Protein 1GAG (pdb70)

Secondary structure (DSSP, 8-state):
-GGGS--TTB--GGGEEEEEEEEEETTEEEEEEEEEEEETTEEEEEEEEE---TT--HHHHHHHHHHHHHHHT---TTBPPEEEEE-SSSS-EEEEE--TT-BHHHHHHHTSTT-TT--SSPSPPHHHHHHHHHHHHHHHHHHHHTTEE----SGGGEEE-TT--EEE---SS-EE-------S-EEE-GGG--HHHHHH----HHHHHHHHHHHHH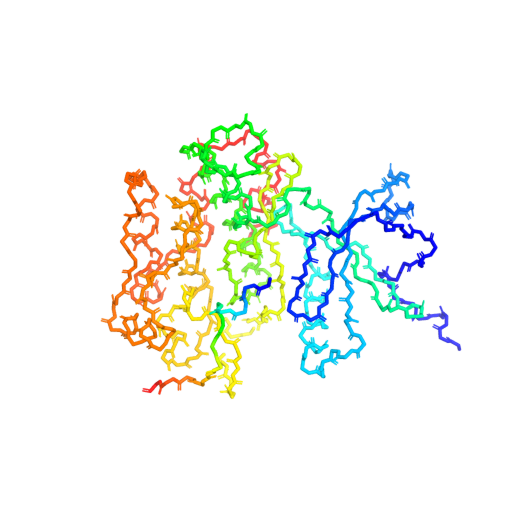HHHTTS--TTTT--HHHHHHHHHTT--PPPPTT--HHHHHHHHHHT-SSGGGSPPHHHHHHHHGGGS-TTHHHH-STTSTT--/--GGG-EEE----

Structure (mmCIF, N/CA/C/O backbone):
data_1GAG
#
_entry.id   1GAG
#
_cell.length_a   66.3
_cell.length_b   66.3
_cell.length_c   138.1
_cell.angle_alpha   90
_cell.angle_beta   90
_cell.angle_gamma   120
#
_symmetry.space_group_name_H-M   'P 32 2 1'
#
loop_
_entity.id
_entity.type
_entity.pdbx_description
1 polymer 'INSULIN RECEPTOR, TYROSINE KINASE DOMAIN'
2 polymer 'BISUBSTRATE PEPTIDE INHIBITOR'
3 non-polymer 'MAGNESIUM ION'
4 non-polymer 'THIOPHOSPHORIC ACID O-((ADENOSYL-PHOSPHO)PHOSPHO)-S-ACETAMIDYL-DIESTER'
5 water water
#
loop_
_atom_site.group_PDB
_atom_site.id
_atom_site.type_symbol
_atom_site.label_atom_id
_atom_site.label_alt_id
_atom_site.label_comp_id
_atom_site.label_asym_id
_atom_site.label_entity_id
_atom_site.label_seq_id
_atom_site.pdbx_PDB_ins_code
_atom_site.Cartn_x
_atom_site.Cartn_y
_atom_site.Cartn_z
_atom_site.occupancy
_atom_site.B_iso_or_equiv
_atom_site.auth_seq_id
_atom_site.auth_comp_id
_atom_site.auth_asym_id
_atom_site.auth_atom_id
_atom_site.pdbx_PDB_model_num
ATOM 1 N N . SER A 1 4 ? -59.828 28.374 -6.021 1.00 32.19 981 SER A N 1
ATOM 2 C CA . SER A 1 4 ? -58.486 27.751 -6.248 1.00 32.98 981 SER A CA 1
ATOM 3 C C . SER A 1 4 ? -57.316 28.542 -5.671 1.00 33.66 981 SER A C 1
ATOM 4 O O . SER A 1 4 ? -57.309 29.776 -5.677 1.00 33.85 981 SER A O 1
ATOM 7 N N . SER A 1 5 ? -56.322 27.801 -5.189 1.00 34.57 982 SER A N 1
ATOM 8 C CA . SER A 1 5 ? -55.120 28.360 -4.571 1.00 35.42 982 SER A CA 1
ATOM 9 C C . SER A 1 5 ? -54.254 29.255 -5.465 1.00 35.34 982 SER A C 1
ATOM 10 O O . SER A 1 5 ? -53.633 30.200 -4.987 1.00 35.68 982 SER A O 1
ATOM 13 N N . VAL A 1 6 ? -54.220 28.953 -6.757 1.00 35.88 983 VAL A N 1
ATOM 14 C CA . VAL A 1 6 ? -53.424 29.705 -7.721 1.00 36.83 983 VAL A CA 1
ATOM 15 C C . VAL A 1 6 ? -53.595 31.222 -7.684 1.00 37.19 983 VAL A C 1
ATOM 16 O O . VAL A 1 6 ? -52.681 31.966 -8.048 1.00 36.21 983 VAL A O 1
ATOM 20 N N . PHE A 1 7 ? -54.760 31.683 -7.245 1.00 37.90 984 PHE A N 1
ATOM 21 C CA . PHE A 1 7 ? -55.030 33.117 -7.204 1.00 38.17 984 PHE A CA 1
ATOM 22 C C . PHE A 1 7 ? -54.532 33.832 -5.954 1.00 38.39 984 PHE A C 1
ATOM 23 O O . PHE A 1 7 ? -54.805 35.015 -5.758 1.00 39.40 984 PHE A O 1
ATOM 31 N N . VAL A 1 8 ? -53.804 33.118 -5.106 1.00 38.17 985 VAL A N 1
ATOM 32 C CA . VAL A 1 8 ? -53.265 33.727 -3.901 1.00 37.99 985 VAL A CA 1
ATOM 33 C C . VAL A 1 8 ? -51.836 33.222 -3.739 1.00 37.89 985 VAL A C 1
ATOM 34 O O . VAL A 1 8 ? -51.523 32.474 -2.810 1.00 38.51 985 VAL A O 1
ATOM 38 N N . PRO A 1 9 ? -50.947 33.627 -4.663 1.00 37.11 986 PRO A N 1
ATOM 39 C CA . PRO A 1 9 ? -49.529 33.252 -4.693 1.00 36.58 986 PRO A CA 1
ATOM 40 C C . PRO A 1 9 ? -48.639 33.963 -3.680 1.00 35.64 986 PRO A C 1
ATOM 41 O O . PRO A 1 9 ? -49.018 34.979 -3.092 1.00 35.44 986 PRO A O 1
ATOM 45 N N . ASP A 1 10 ? -47.448 33.403 -3.500 1.00 34.60 987 ASP A N 1
ATOM 46 C CA . ASP A 1 10 ? -46.441 33.958 -2.612 1.00 33.07 987 ASP A CA 1
ATOM 47 C C . ASP A 1 10 ? -45.462 34.642 -3.560 1.00 31.92 987 ASP A C 1
ATOM 48 O O . ASP A 1 10 ? -44.954 34.014 -4.487 1.00 31.14 987 ASP A O 1
ATOM 53 N N . GLU A 1 11 ? -45.203 35.925 -3.334 1.00 31.21 988 GLU A N 1
ATOM 54 C CA . GLU A 1 11 ? -44.311 36.677 -4.203 1.00 30.45 988 GLU A CA 1
ATOM 55 C C . GLU A 1 11 ? -42.877 36.132 -4.261 1.00 30.81 988 GLU A C 1
ATOM 56 O O . GLU A 1 11 ? -42.173 36.344 -5.248 1.00 30.35 988 GLU A O 1
ATOM 58 N N . TRP A 1 12 ? -42.442 35.428 -3.219 1.00 30.75 989 TRP A N 1
ATOM 59 C CA . TRP A 1 12 ? -41.081 34.891 -3.205 1.00 30.96 989 TRP A CA 1
ATOM 60 C C . TRP A 1 12 ? -40.922 33.502 -3.832 1.00 30.96 989 TRP A C 1
ATOM 61 O O . TRP A 1 12 ? -39.799 33.037 -4.037 1.00 30.10 989 TRP A O 1
ATOM 72 N N . GLU A 1 13 ? -42.036 32.841 -4.134 1.00 30.81 990 GLU A N 1
ATOM 73 C CA . GLU A 1 13 ? -41.981 31.507 -4.725 1.00 30.61 990 GLU A CA 1
ATOM 74 C C . GLU A 1 13 ? -41.171 31.535 -6.012 1.00 28.91 990 GLU A C 1
ATOM 75 O O . GLU A 1 13 ? -41.341 32.426 -6.843 1.00 28.76 990 GLU A O 1
ATOM 81 N N . VAL A 1 14 ? -40.284 30.556 -6.161 1.00 27.51 991 VAL A N 1
ATOM 82 C CA . VAL A 1 14 ? -39.446 30.433 -7.350 1.00 26.08 991 VAL A CA 1
ATOM 83 C C . VAL A 1 14 ? -39.503 28.990 -7.797 1.00 26.04 991 VAL A C 1
ATOM 84 O O . VAL A 1 14 ? -39.512 28.076 -6.971 1.00 26.11 991 VAL A O 1
ATOM 88 N N . SER A 1 15 ? -39.542 28.789 -9.106 1.00 26.12 992 SER A N 1
ATOM 89 C CA . SER A 1 15 ? -39.619 27.448 -9.664 1.00 27.43 992 SER A CA 1
ATOM 90 C C . SER A 1 15 ? -38.322 26.669 -9.467 1.00 27.24 992 SER A C 1
ATOM 91 O O . SER A 1 15 ? -37.241 27.172 -9.762 1.00 28.64 992 SER A O 1
ATOM 94 N N . ARG A 1 16 ? -38.429 25.439 -8.969 1.00 26.50 993 ARG A N 1
ATOM 95 C CA . ARG A 1 16 ? -37.250 24.607 -8.746 1.00 25.24 993 ARG A CA 1
ATOM 96 C C . ARG A 1 16 ? -36.438 24.435 -10.041 1.00 25.41 993 ARG A C 1
ATOM 97 O O . ARG A 1 16 ? -35.233 24.195 -10.013 1.00 24.40 993 ARG A O 1
ATOM 105 N N . GLU A 1 17 ? -37.115 24.573 -11.174 1.00 26.68 994 GLU A N 1
ATOM 106 C CA . GLU A 1 17 ? -36.488 24.436 -12.488 1.00 28.25 994 GLU A CA 1
ATOM 107 C C . GLU A 1 17 ? -35.397 25.479 -12.733 1.00 26.62 994 GLU A C 1
ATOM 108 O O . GLU A 1 17 ? -34.463 25.237 -13.483 1.00 26.57 994 GLU A O 1
ATOM 114 N N . LYS A 1 18 ? -35.529 26.642 -12.108 1.00 25.65 995 LYS A N 1
ATOM 115 C CA . LYS A 1 18 ? -34.564 27.718 -12.291 1.00 25.25 995 LYS A CA 1
ATOM 116 C C . LYS A 1 18 ? -33.333 27.577 -11.423 1.00 23.72 995 LYS A C 1
ATOM 117 O O . LYS A 1 18 ? -32.379 28.330 -11.591 1.00 24.36 995 LYS A O 1
ATOM 123 N N . ILE A 1 19 ? -33.352 26.628 -10.494 1.00 21.51 996 ILE A N 1
ATOM 124 C CA . ILE A 1 19 ? -32.215 26.434 -9.599 1.00 20.14 996 ILE A CA 1
ATOM 125 C C . ILE A 1 19 ? -31.296 25.296 -10.037 1.00 18.98 996 ILE A C 1
ATOM 126 O O . ILE A 1 19 ? -31.751 24.267 -10.523 1.00 18.08 996 ILE A O 1
ATOM 131 N N . THR A 1 20 ? -29.997 25.502 -9.859 1.00 18.28 997 THR A N 1
ATOM 132 C CA . THR A 1 20 ? -28.984 24.518 -10.217 1.00 17.64 997 THR A CA 1
ATOM 133 C C . THR A 1 20 ? -27.937 24.473 -9.107 1.00 18.15 997 THR A C 1
ATOM 134 O O . THR A 1 20 ? -27.379 25.503 -8.739 1.00 18.63 997 THR A O 1
ATOM 138 N N . LEU A 1 21 ? -27.675 23.285 -8.571 1.00 18.87 998 LEU A N 1
ATOM 139 C CA . LEU A 1 21 ? -26.679 23.137 -7.513 1.00 19.83 998 LEU A CA 1
ATOM 140 C C . LEU A 1 21 ? -25.321 22.730 -8.093 1.00 19.69 998 LEU A C 1
ATOM 141 O O . LEU A 1 21 ? -25.245 21.926 -9.023 1.00 19.80 998 LEU A O 1
ATOM 146 N N . LEU A 1 22 ? -24.255 23.298 -7.534 1.00 19.08 999 LEU A N 1
ATOM 147 C CA . LEU A 1 22 ? -22.899 23.034 -7.994 1.00 18.33 999 LEU A CA 1
ATOM 148 C C . LEU A 1 22 ? -22.029 22.342 -6.956 1.00 18.72 999 LEU A C 1
ATOM 149 O O . LEU A 1 22 ? -21.369 21.347 -7.245 1.00 17.31 999 LEU A O 1
ATOM 154 N N . ARG A 1 23 ? -22.026 22.876 -5.743 1.00 20.01 1000 ARG A N 1
ATOM 155 C CA . ARG A 1 23 ? -21.204 22.308 -4.690 1.00 21.67 1000 ARG A CA 1
ATOM 156 C C . ARG A 1 23 ? -21.649 22.727 -3.306 1.00 20.92 1000 ARG A C 1
ATOM 157 O O . ARG A 1 23 ? -22.435 23.654 -3.137 1.00 21.28 1000 ARG A O 1
ATOM 165 N N . GLU A 1 24 ? -21.127 22.026 -2.312 1.00 19.80 1001 GLU A N 1
ATOM 166 C CA . GLU A 1 24 ? -21.435 22.309 -0.930 1.00 18.23 1001 GLU A CA 1
ATOM 167 C C . GLU A 1 24 ? -20.617 23.526 -0.463 1.00 18.62 1001 GLU A C 1
ATOM 168 O O . GLU A 1 24 ? -19.405 23.595 -0.673 1.00 16.13 1001 GLU A O 1
ATOM 174 N N . LEU A 1 25 ? -21.292 24.488 0.159 1.00 18.49 1002 LEU A N 1
ATOM 175 C CA . LEU A 1 25 ? -20.629 25.676 0.677 1.00 18.10 1002 LEU A CA 1
ATOM 176 C C . LEU A 1 25 ? -20.417 25.471 2.168 1.00 19.08 1002 LEU A C 1
ATOM 177 O O . LEU A 1 25 ? -19.648 26.195 2.807 1.00 20.70 1002 LEU A O 1
ATOM 182 N N . GLY A 1 26 ? -21.106 24.483 2.726 1.00 18.33 1003 GLY A N 1
ATOM 183 C CA . GLY A 1 26 ? -20.965 24.218 4.143 1.00 18.97 1003 GLY A CA 1
ATOM 184 C C . GLY A 1 26 ? -22.131 23.456 4.736 1.00 19.62 1003 GLY A C 1
ATOM 185 O O . GLY A 1 26 ? -23.120 23.156 4.061 1.00 20.92 1003 GLY A O 1
ATOM 186 N N . GLN A 1 27 ? -22.017 23.142 6.016 1.00 19.51 1004 GLN A N 1
ATOM 187 C CA . GLN A 1 27 ? -23.062 22.407 6.693 1.00 19.63 1004 GLN A CA 1
ATOM 188 C C . GLN A 1 27 ? -23.509 23.144 7.932 1.00 18.65 1004 GLN A C 1
ATOM 189 O O . GLN A 1 27 ? -22.693 23.514 8.780 1.00 16.89 1004 GLN A O 1
ATOM 195 N N . GLY A 1 28 ? -24.817 23.359 8.020 1.00 18.74 1005 GLY A N 1
ATOM 196 C CA . GLY A 1 28 ? -25.385 24.050 9.159 1.00 18.33 1005 GLY A CA 1
ATOM 197 C C . GLY A 1 28 ? -25.768 23.000 10.175 1.00 18.43 1005 GLY A C 1
ATOM 198 O O . GLY A 1 28 ? -25.787 21.813 9.850 1.00 18.22 1005 GLY A O 1
ATOM 199 N N . SER A 1 29 ? -26.078 23.423 11.394 1.00 17.98 1006 SER A N 1
ATOM 200 C CA . SER A 1 29 ? -26.441 22.482 12.432 1.00 19.09 1006 SER A CA 1
ATOM 201 C 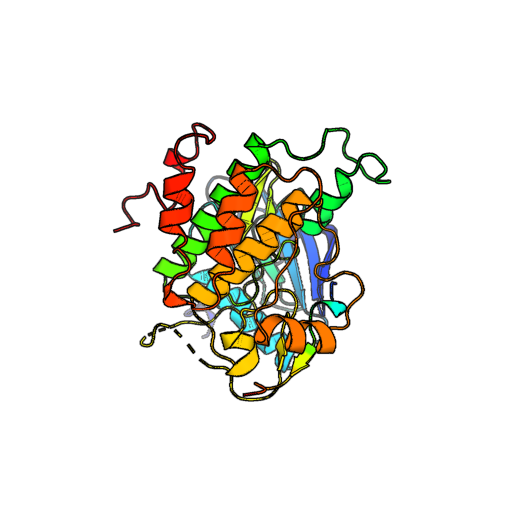C . SER A 1 29 ? -27.523 21.469 12.053 1.00 19.41 1006 SER A C 1
ATOM 202 O O . SER A 1 29 ? -27.546 20.376 12.612 1.00 20.68 1006 SER A O 1
ATOM 205 N N . PHE A 1 30 ? -28.409 21.799 11.113 1.00 19.77 1007 PHE A N 1
ATOM 206 C CA . PHE A 1 30 ? -29.450 20.844 10.730 1.00 20.57 1007 PHE A CA 1
ATOM 207 C C . PHE A 1 30 ? -29.887 20.921 9.271 1.00 20.85 1007 PHE A C 1
ATOM 208 O O . PHE A 1 30 ? -30.988 20.485 8.905 1.00 20.48 1007 PHE A O 1
ATOM 216 N N . GLY A 1 31 ? -29.021 21.470 8.432 1.00 21.14 1008 GLY A N 1
ATOM 217 C CA . GLY A 1 31 ? -29.343 21.577 7.024 1.00 19.70 1008 GLY A CA 1
ATOM 218 C C . GLY A 1 31 ? -28.062 21.551 6.232 1.00 19.61 1008 GLY A C 1
ATOM 219 O O . GLY A 1 31 ? -27.028 21.101 6.731 1.00 19.09 1008 GLY A O 1
ATOM 220 N N . MET A 1 32 ? -28.132 22.034 4.998 1.00 19.68 1009 MET A N 1
ATOM 221 C CA . MET A 1 32 ? -26.975 22.086 4.114 1.00 18.70 1009 MET A CA 1
ATOM 222 C C . MET A 1 32 ? -27.065 23.349 3.295 1.00 17.79 1009 MET A C 1
ATOM 223 O O . MET A 1 32 ? -28.154 23.762 2.914 1.00 17.13 1009 MET A O 1
ATOM 228 N N . VAL A 1 33 ? -25.919 23.966 3.031 1.00 17.89 1010 VAL A N 1
ATOM 229 C CA . VAL A 1 33 ? -25.874 25.181 2.225 1.00 17.56 1010 VAL A CA 1
ATOM 230 C C . VAL A 1 33 ? -25.129 24.830 0.947 1.00 18.07 1010 VAL A C 1
ATOM 231 O O . VAL A 1 33 ? -23.998 24.340 1.003 1.00 19.55 1010 VAL A O 1
ATOM 235 N N . TYR A 1 34 ? -25.760 25.072 -0.198 1.00 17.21 1011 TYR A N 1
ATOM 236 C CA . TYR A 1 34 ? -25.147 24.763 -1.492 1.00 17.51 1011 TYR A CA 1
ATOM 237 C C . TYR A 1 34 ? -24.950 26.013 -2.335 1.00 17.43 1011 TYR A C 1
ATOM 238 O O . TYR A 1 34 ? -25.701 26.978 -2.210 1.00 17.32 1011 TYR A O 1
ATOM 247 N N . GLU A 1 35 ? -23.935 25.978 -3.193 1.00 17.71 1012 GLU A N 1
ATOM 248 C CA . GLU A 1 35 ? -23.667 27.067 -4.121 1.00 17.89 1012 GLU A CA 1
ATOM 249 C C . GLU A 1 35 ? -24.291 26.615 -5.436 1.00 18.08 1012 GLU A C 1
ATOM 250 O O . GLU A 1 35 ? -24.246 25.430 -5.778 1.00 17.54 1012 GLU A O 1
ATOM 256 N N . GLY A 1 36 ? -24.872 27.554 -6.171 1.00 17.99 1013 GLY A N 1
ATOM 257 C CA . GLY A 1 36 ? -25.475 27.215 -7.443 1.00 17.38 1013 GLY A CA 1
ATOM 258 C C . GLY A 1 36 ? -25.830 28.464 -8.217 1.00 18.08 1013 GLY A C 1
ATOM 259 O O . GLY A 1 36 ? -25.545 29.578 -7.780 1.00 17.38 1013 GLY A O 1
ATOM 260 N N . ASN A 1 37 ? -26.443 28.283 -9.376 1.00 18.20 1014 ASN A N 1
ATOM 261 C CA . ASN A 1 37 ? -26.846 29.410 -10.189 1.00 19.93 1014 ASN A CA 1
ATOM 262 C C . ASN A 1 37 ? -28.356 29.281 -10.402 1.00 21.37 1014 ASN A C 1
ATOM 263 O O . ASN A 1 37 ? -28.900 28.174 -10.399 1.00 21.99 1014 ASN A O 1
ATOM 265 N N . ALA A 1 38 ? -29.034 30.411 -10.571 1.00 21.79 1015 ALA A N 1
ATOM 266 C CA . ALA A 1 38 ? -30.470 30.399 -10.813 1.00 22.99 1015 ALA A CA 1
ATOM 267 C C . ALA A 1 38 ? -30.739 31.221 -12.072 1.00 24.41 1015 ALA A C 1
ATOM 268 O O . ALA A 1 38 ? -30.188 32.318 -12.243 1.00 24.25 1015 ALA A O 1
ATOM 270 N N . ARG A 1 39 ? -31.578 30.687 -12.955 1.00 25.57 1016 ARG A N 1
ATOM 271 C CA . ARG A 1 39 ? -31.910 31.384 -14.192 1.00 26.60 1016 ARG A CA 1
ATOM 272 C C . ARG A 1 39 ? -33.057 32.375 -13.949 1.00 27.20 1016 ARG A C 1
ATOM 273 O O . ARG A 1 39 ? -34.091 32.031 -13.374 1.00 27.44 1016 ARG A O 1
ATOM 275 N N . ASP A 1 40 ? -32.857 33.610 -14.387 1.00 27.68 1017 ASP A N 1
ATOM 276 C CA . ASP A 1 40 ? -33.853 34.657 -14.237 1.00 28.77 1017 ASP A CA 1
ATOM 277 C C . ASP A 1 40 ? -34.609 34.727 -12.926 1.00 27.37 1017 ASP A C 1
ATOM 278 O O . ASP A 1 40 ? -35.762 34.302 -12.830 1.00 27.90 1017 ASP A O 1
ATOM 283 N N . ILE A 1 41 ? -33.951 35.272 -11.916 1.00 24.58 1018 ILE A N 1
ATOM 284 C CA . ILE A 1 41 ? -34.580 35.432 -10.625 1.00 23.36 1018 ILE A CA 1
ATOM 285 C C . ILE A 1 41 ? -34.455 36.900 -10.274 1.00 23.00 1018 ILE A C 1
ATOM 286 O O . ILE A 1 41 ? -35.059 37.379 -9.323 1.00 23.39 1018 ILE A O 1
ATOM 291 N N . ILE A 1 42 ? -33.654 37.610 -11.059 1.00 22.54 1019 ILE A N 1
ATOM 292 C CA . ILE A 1 42 ? -33.459 39.033 -10.867 1.00 20.95 1019 ILE A CA 1
ATOM 293 C C . ILE A 1 42 ? -33.576 39.710 -12.221 1.00 20.53 1019 ILE A C 1
ATOM 294 O O . ILE A 1 42 ? -32.913 39.325 -13.190 1.00 18.66 1019 ILE A O 1
ATOM 299 N N . LYS A 1 43 ? -34.432 40.721 -12.280 1.00 21.16 1020 LYS A N 1
ATOM 300 C CA . LYS A 1 43 ? -34.645 41.465 -13.513 1.00 22.31 1020 LYS A CA 1
ATOM 301 C C . LYS A 1 43 ? -33.347 42.127 -13.964 1.00 22.10 1020 LYS A C 1
ATOM 302 O O . LYS A 1 43 ? -32.778 42.948 -13.241 1.00 20.71 1020 LYS A O 1
ATOM 308 N N . GLY A 1 44 ? -32.885 41.762 -15.157 1.00 22.06 1021 GLY A N 1
ATOM 309 C CA . GLY A 1 44 ? -31.661 42.340 -15.678 1.00 23.55 1021 GLY A CA 1
ATOM 310 C C . GLY A 1 44 ? -30.500 41.366 -15.715 1.00 24.37 1021 GLY A C 1
ATOM 311 O O . GLY A 1 44 ? -29.527 41.577 -16.445 1.00 24.31 1021 GLY A O 1
ATOM 312 N N . GLU A 1 45 ? -30.603 40.304 -14.916 1.00 24.42 1022 GLU A N 1
ATOM 313 C CA . GLU A 1 45 ? -29.576 39.271 -14.844 1.00 22.98 1022 GLU A CA 1
ATOM 314 C C . GLU A 1 45 ? -30.157 37.976 -15.380 1.00 22.80 1022 GLU A C 1
ATOM 315 O O . GLU A 1 45 ? -31.136 37.464 -14.841 1.00 23.12 1022 GLU A O 1
ATOM 321 N N . ALA A 1 46 ? -29.562 37.442 -16.437 1.00 22.33 1023 ALA A N 1
ATOM 322 C CA . ALA A 1 46 ? -30.057 36.193 -16.997 1.00 22.55 1023 ALA A CA 1
ATOM 323 C C . ALA A 1 46 ? -29.808 35.059 -15.999 1.00 22.79 1023 ALA A C 1
ATOM 324 O O . ALA A 1 46 ? -30.695 34.236 -15.741 1.00 23.27 1023 ALA A O 1
ATOM 326 N N . GLU A 1 47 ? -28.601 35.023 -15.440 1.00 21.11 1024 GLU A N 1
ATOM 327 C CA . GLU A 1 47 ? -28.232 34.000 -14.468 1.00 19.89 1024 GLU A CA 1
ATOM 328 C C . GLU A 1 47 ? -27.652 34.685 -13.238 1.00 20.37 1024 GLU A C 1
ATOM 329 O O . GLU A 1 47 ? -27.010 35.737 -13.347 1.00 21.32 1024 GLU A O 1
ATOM 331 N N . THR A 1 48 ? -27.875 34.103 -12.063 1.00 19.60 1025 THR A N 1
ATOM 332 C CA . THR A 1 48 ? -27.342 34.698 -10.842 1.00 19.23 1025 THR A CA 1
ATOM 333 C C . THR A 1 48 ? -26.731 33.668 -9.897 1.00 18.74 1025 THR A C 1
ATOM 334 O O . THR A 1 48 ? -27.390 32.689 -9.529 1.00 18.81 1025 THR A O 1
ATOM 338 N N . ARG A 1 49 ? -25.473 33.891 -9.508 1.00 16.99 1026 ARG A N 1
ATOM 339 C CA . ARG A 1 49 ? -24.781 32.997 -8.583 1.00 15.70 1026 ARG A CA 1
ATOM 340 C C . ARG A 1 49 ? -25.529 33.093 -7.254 1.00 15.23 1026 ARG A C 1
ATOM 341 O O . ARG A 1 49 ? -25.920 34.187 -6.845 1.00 16.30 1026 ARG A O 1
ATOM 349 N N . VAL A 1 50 ? -25.734 31.966 -6.579 1.00 14.05 1027 VAL A N 1
ATOM 350 C CA . VAL A 1 50 ? -26.470 31.981 -5.313 1.00 14.00 1027 VAL A CA 1
ATOM 351 C C . VAL A 1 50 ? -26.076 30.903 -4.305 1.00 14.41 1027 VAL A C 1
ATOM 352 O O . VAL A 1 50 ? -25.404 29.931 -4.643 1.00 15.82 1027 VAL A O 1
ATOM 356 N N . ALA A 1 51 ? -26.511 31.095 -3.064 1.00 13.49 1028 ALA A N 1
ATOM 357 C CA . ALA A 1 51 ? -26.292 30.130 -1.998 1.00 13.36 1028 ALA A CA 1
ATOM 358 C C . ALA A 1 51 ? -27.709 29.638 -1.692 1.00 14.26 1028 ALA A C 1
ATOM 359 O O . ALA A 1 51 ? -28.646 30.439 -1.657 1.00 14.01 1028 ALA A O 1
ATOM 361 N N . VAL A 1 52 ? -27.871 28.335 -1.483 1.00 14.80 1029 VAL A N 1
ATOM 362 C CA . VAL A 1 52 ? -29.187 27.759 -1.203 1.00 15.51 1029 VAL A CA 1
ATOM 363 C C . VAL A 1 52 ? -29.150 26.912 0.064 1.00 16.71 1029 VAL A C 1
ATOM 364 O O . VAL A 1 52 ? -28.309 26.026 0.201 1.00 17.38 1029 VAL A O 1
ATOM 368 N N . LYS A 1 53 ? -30.066 27.185 0.986 1.00 17.84 1030 LYS A N 1
ATOM 369 C CA . LYS A 1 53 ? -30.138 26.445 2.238 1.00 18.60 1030 LYS A CA 1
ATOM 370 C C . LYS A 1 53 ? -31.280 25.438 2.209 1.00 18.89 1030 LYS A C 1
ATOM 371 O O . LYS A 1 53 ? -32.400 25.774 1.821 1.00 19.74 1030 LYS A O 1
ATOM 377 N N . THR A 1 54 ? -30.998 24.204 2.612 1.00 19.39 1031 THR A N 1
ATOM 378 C CA . THR A 1 54 ? -32.029 23.165 2.666 1.00 20.45 1031 THR A CA 1
ATOM 379 C C . THR A 1 54 ? -32.288 22.815 4.126 1.00 22.52 1031 THR A C 1
ATOM 380 O O . THR A 1 54 ? -31.655 23.366 5.029 1.00 24.04 1031 THR A O 1
ATOM 384 N N . VAL A 1 55 ? -33.219 21.897 4.354 1.00 24.30 1032 VAL A N 1
ATOM 385 C CA . VAL A 1 55 ? -33.530 21.449 5.704 1.00 26.37 1032 VAL A CA 1
ATOM 386 C C . VAL A 1 55 ? -33.637 19.932 5.715 1.00 27.22 1032 VAL A C 1
ATOM 387 O O . VAL A 1 55 ? -34.473 19.361 5.022 1.00 27.20 1032 VAL A O 1
ATOM 391 N N . ASN A 1 56 ? -32.776 19.290 6.503 1.00 29.58 1033 ASN A N 1
ATOM 392 C CA . ASN A 1 56 ? -32.744 17.834 6.615 1.00 30.69 1033 ASN A CA 1
ATOM 393 C C . ASN A 1 56 ? -34.102 17.223 6.945 1.00 32.12 1033 ASN A C 1
ATOM 394 O O . ASN A 1 56 ? -34.830 17.730 7.805 1.00 32.53 1033 ASN A O 1
ATOM 399 N N . GLU A 1 57 ? -34.446 16.136 6.261 1.00 31.98 1034 GLU A N 1
ATOM 400 C CA . GLU A 1 57 ? -35.718 15.471 6.510 1.00 33.05 1034 GLU A CA 1
ATOM 401 C C . GLU A 1 57 ? -35.898 15.269 8.015 1.00 33.47 1034 GLU A C 1
ATOM 402 O O . GLU A 1 57 ? -37.005 15.390 8.549 1.00 33.99 1034 GLU A O 1
ATOM 404 N N . SER A 1 58 ? -34.791 14.967 8.688 1.00 32.80 1035 SER A N 1
ATOM 405 C CA . SER A 1 58 ? -34.792 14.721 10.125 1.00 31.74 1035 SER A CA 1
ATOM 406 C C . SER A 1 58 ? -34.809 15.971 10.998 1.00 31.17 1035 SER A C 1
ATOM 407 O O . SER A 1 58 ? -34.684 15.872 12.219 1.00 31.77 1035 SER A O 1
ATOM 410 N N . ALA A 1 59 ? -34.960 17.142 10.386 1.00 30.26 1036 ALA A N 1
ATOM 411 C CA . ALA A 1 59 ? -34.989 18.391 11.145 1.00 28.06 1036 ALA A CA 1
ATOM 412 C C . ALA A 1 59 ? -36.125 18.348 12.159 1.00 26.98 1036 ALA A C 1
ATOM 413 O O . ALA A 1 59 ? -37.240 17.930 11.839 1.00 26.53 1036 ALA A O 1
ATOM 415 N N . SER A 1 60 ? -35.844 18.778 13.381 1.00 25.49 1037 SER A N 1
ATOM 416 C CA . SER A 1 60 ? -36.864 18.782 14.419 1.00 25.24 1037 SER A CA 1
ATOM 417 C C . SER A 1 60 ? -37.811 19.966 14.250 1.00 25.00 1037 SER A C 1
ATOM 418 O O . SER A 1 60 ? -37.513 20.919 13.522 1.00 25.07 1037 SER A O 1
ATOM 421 N N . LEU A 1 61 ? -38.955 19.898 14.926 1.00 23.95 1038 LEU A N 1
ATOM 422 C CA . LEU A 1 61 ? -39.942 20.971 14.872 1.00 22.19 1038 LEU A CA 1
ATOM 423 C C . LEU A 1 61 ? -39.280 22.290 15.247 1.00 21.88 1038 LEU A C 1
ATOM 424 O O . LEU A 1 61 ? -39.416 23.283 14.543 1.00 21.63 1038 LEU A O 1
ATOM 429 N N . ARG A 1 62 ? -38.561 22.296 16.365 1.00 22.43 1039 ARG A N 1
ATOM 430 C CA . ARG A 1 62 ? -37.889 23.503 16.815 1.00 23.60 1039 ARG A CA 1
ATOM 431 C C . ARG A 1 62 ? -36.998 24.052 15.704 1.00 23.36 1039 ARG A C 1
ATOM 432 O O . ARG A 1 62 ? -37.094 25.222 15.342 1.00 23.33 1039 ARG A O 1
ATOM 440 N N . GLU A 1 63 ? -36.136 23.203 15.159 1.00 22.93 1040 GLU A N 1
ATOM 441 C CA . GLU A 1 63 ? -35.242 23.631 14.094 1.00 23.84 1040 GLU A CA 1
ATOM 442 C C . GLU A 1 63 ? -36.016 24.213 12.900 1.00 23.56 1040 GLU A C 1
ATOM 443 O O . GLU A 1 63 ? -35.654 25.272 12.380 1.00 23.54 1040 GLU A O 1
ATOM 449 N N . ARG A 1 64 ? -37.082 23.544 12.470 1.00 22.87 1041 ARG A N 1
ATOM 450 C CA . ARG A 1 64 ? -37.871 24.058 11.353 1.00 23.02 1041 ARG A CA 1
ATOM 451 C C . ARG A 1 64 ? -38.540 25.370 11.740 1.00 22.52 1041 ARG A C 1
ATOM 452 O O . ARG A 1 64 ? -38.755 26.236 10.894 1.00 23.08 1041 ARG A O 1
ATOM 460 N N . ILE A 1 65 ? -38.875 25.520 13.017 1.00 21.70 1042 ILE A N 1
ATOM 461 C CA . ILE A 1 65 ? -39.512 26.751 13.478 1.00 21.58 1042 ILE A CA 1
ATOM 462 C C . ILE A 1 65 ? -38.481 27.871 13.451 1.00 21.20 1042 ILE A C 1
ATOM 463 O O . ILE A 1 65 ? -38.804 29.014 13.149 1.00 20.56 1042 ILE A O 1
ATOM 468 N N . GLU A 1 66 ? -37.237 27.534 13.764 1.00 21.87 1043 GLU A N 1
ATOM 469 C CA . GLU A 1 66 ? -36.160 28.517 13.750 1.00 23.30 1043 GLU A CA 1
ATOM 470 C C . GLU A 1 66 ? -35.843 28.848 12.291 1.00 23.25 1043 GLU A C 1
ATOM 471 O O . GLU A 1 66 ? -35.528 29.988 11.953 1.00 22.24 1043 GLU A O 1
ATOM 477 N N . PHE A 1 67 ? -35.929 27.837 11.432 1.00 23.22 1044 PHE A N 1
ATOM 478 C CA . PHE A 1 67 ? -35.663 28.025 10.014 1.00 24.27 1044 PHE A CA 1
ATOM 479 C C . PHE A 1 67 ? -36.746 28.917 9.418 1.00 24.27 1044 PHE A C 1
ATOM 480 O O . PHE A 1 67 ? -36.488 29.699 8.500 1.00 25.58 1044 PHE A O 1
ATOM 488 N N . LEU A 1 68 ? -37.961 28.798 9.943 1.00 23.06 1045 LEU A N 1
ATOM 489 C CA . LEU A 1 68 ? -39.076 29.604 9.465 1.00 21.95 1045 LEU A CA 1
ATOM 490 C C . LEU A 1 68 ? -38.838 31.086 9.729 1.00 21.37 1045 LEU A C 1
ATOM 491 O O . LEU A 1 68 ? -39.059 31.928 8.856 1.00 21.96 1045 LEU A O 1
ATOM 496 N N . ASN A 1 69 ? -38.384 31.391 10.941 1.00 20.39 1046 ASN A N 1
ATOM 497 C CA . 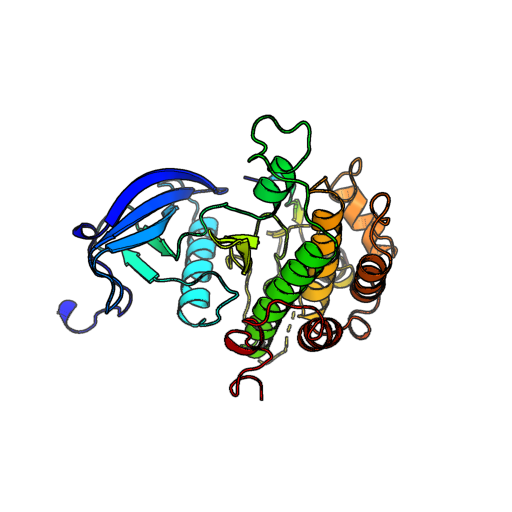ASN A 1 69 ? -38.118 32.769 11.355 1.00 19.46 1046 ASN A CA 1
ATOM 498 C C . ASN A 1 69 ? -36.965 33.399 10.558 1.00 19.03 1046 ASN A C 1
ATOM 499 O O . ASN A 1 69 ? -37.017 34.567 10.161 1.00 18.09 1046 ASN A O 1
ATOM 504 N N . GLU A 1 70 ? -35.926 32.612 10.330 1.00 19.18 1047 GLU A N 1
ATOM 505 C CA . GLU A 1 70 ? -34.773 33.066 9.580 1.00 20.03 1047 GLU A CA 1
ATOM 506 C C . GLU A 1 70 ? -35.241 33.636 8.239 1.00 20.84 1047 GLU A C 1
ATOM 507 O O . GLU A 1 70 ? -34.992 34.793 7.908 1.00 21.52 1047 GLU A O 1
ATOM 513 N N . ALA A 1 71 ? -35.934 32.810 7.471 1.00 20.82 1048 ALA A N 1
ATOM 514 C CA . ALA A 1 71 ? -36.420 33.224 6.167 1.00 21.06 1048 ALA A CA 1
ATOM 515 C C . ALA A 1 71 ? -37.349 34.425 6.224 1.00 20.93 1048 ALA A C 1
ATOM 516 O O . ALA A 1 71 ? -37.212 35.362 5.438 1.00 21.65 1048 ALA A O 1
ATOM 518 N N . SER A 1 72 ? -38.293 34.395 7.156 1.00 20.32 1049 SER A N 1
ATOM 519 C CA . SER A 1 72 ? -39.274 35.462 7.267 1.00 20.06 1049 SER A CA 1
ATOM 520 C C . SER A 1 72 ? -38.738 36.848 7.627 1.00 19.67 1049 SER A C 1
ATOM 521 O O . SER A 1 72 ? -39.097 37.830 6.972 1.00 20.15 1049 SER A O 1
ATOM 524 N N . VAL A 1 73 ? -37.891 36.950 8.650 1.00 18.44 1050 VAL A N 1
ATOM 525 C CA . VAL A 1 73 ? -37.357 38.257 9.009 1.00 16.69 1050 VAL A CA 1
ATOM 526 C C . VAL A 1 73 ? -36.601 38.804 7.804 1.00 16.98 1050 VAL A C 1
ATOM 527 O O . VAL A 1 73 ? -36.646 40.003 7.522 1.00 17.81 1050 VAL A O 1
ATOM 531 N N . MET A 1 74 ? -35.915 37.917 7.088 1.00 16.65 1051 MET A N 1
ATOM 532 C CA . MET A 1 74 ? -35.156 38.322 5.908 1.00 16.18 1051 MET A CA 1
ATOM 533 C C . MET A 1 74 ? -36.040 38.902 4.801 1.00 16.12 1051 MET A C 1
ATOM 534 O O . MET A 1 74 ? -35.640 39.843 4.108 1.00 15.53 1051 MET A O 1
ATOM 539 N N . LYS A 1 75 ? -37.237 38.344 4.630 1.00 16.09 1052 LYS A N 1
ATOM 540 C CA . LYS A 1 75 ? -38.140 38.822 3.583 1.00 15.66 1052 LYS A CA 1
ATOM 541 C C . LYS A 1 75 ? -38.270 40.337 3.598 1.00 15.97 1052 LYS A C 1
ATOM 542 O O . LYS A 1 75 ? -38.403 40.957 2.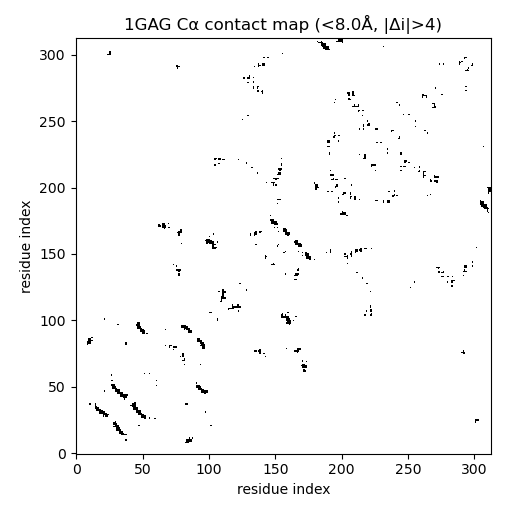544 1.00 15.75 1052 LYS A O 1
ATOM 548 N N . GLY A 1 76 ? -38.220 40.925 4.793 1.00 16.34 1053 GLY A N 1
ATOM 549 C CA . GLY A 1 76 ? -38.362 42.365 4.925 1.00 15.78 1053 GLY A CA 1
ATOM 550 C C . GLY A 1 76 ? -37.117 43.243 4.939 1.00 16.52 1053 GLY A C 1
ATOM 551 O O . GLY A 1 76 ? -37.245 44.460 5.100 1.00 16.15 1053 GLY A O 1
ATOM 552 N N . PHE A 1 77 ? -35.924 42.667 4.783 1.00 15.87 1054 PHE A N 1
ATOM 553 C CA . PHE A 1 77 ? -34.709 43.482 4.781 1.00 16.85 1054 PHE A CA 1
ATOM 554 C C . PHE A 1 77 ? -34.230 43.884 3.397 1.00 17.14 1054 PHE A C 1
ATOM 555 O O . PHE A 1 77 ? -34.484 43.196 2.412 1.00 19.09 1054 PHE A O 1
ATOM 563 N N . THR A 1 78 ? -33.539 45.015 3.338 1.00 16.14 1055 THR A N 1
ATOM 564 C CA . THR A 1 78 ? -32.985 45.528 2.094 1.00 16.35 1055 THR A CA 1
ATOM 565 C C . THR A 1 78 ? -31.863 46.474 2.497 1.00 16.84 1055 THR A C 1
ATOM 566 O O . THR A 1 78 ? -32.082 47.674 2.720 1.00 16.59 1055 THR A O 1
ATOM 570 N N . CYS A 1 79 ? -30.663 45.910 2.599 1.00 15.48 1056 CYS A N 1
ATOM 571 C CA . CYS A 1 79 ? -29.481 46.660 2.987 1.00 14.84 1056 CYS A CA 1
ATOM 572 C C . CYS A 1 79 ? -28.243 45.990 2.405 1.00 14.21 1056 CYS A C 1
ATOM 573 O O . CYS A 1 79 ? -28.041 44.783 2.554 1.00 14.59 1056 CYS A O 1
ATOM 576 N N . HIS A 1 80 ? -27.416 46.785 1.743 1.00 13.04 1057 HIS A N 1
ATOM 577 C CA . HIS A 1 80 ? -26.208 46.282 1.116 1.00 12.67 1057 HIS A CA 1
ATOM 578 C C . HIS A 1 80 ? -25.295 45.466 2.044 1.00 13.45 1057 HIS A C 1
ATOM 579 O O . HIS A 1 80 ? -24.537 44.613 1.571 1.00 13.66 1057 HIS A O 1
ATOM 586 N N . HIS A 1 81 ? -25.360 45.706 3.353 1.00 12.88 1058 HIS A N 1
ATOM 587 C CA . HIS A 1 81 ? -24.491 44.975 4.270 1.00 14.43 1058 HIS A CA 1
ATOM 588 C C . HIS A 1 81 ? -25.183 43.860 5.045 1.00 16.50 1058 HIS A C 1
ATOM 589 O O . HIS A 1 81 ? -24.739 43.458 6.130 1.00 16.32 1058 HIS A O 1
ATOM 596 N N . VAL A 1 82 ? -26.274 43.365 4.468 1.00 16.90 1059 VAL A N 1
ATOM 597 C CA . VAL A 1 82 ? -27.048 42.278 5.050 1.00 16.69 1059 VAL A CA 1
ATOM 598 C C . VAL A 1 82 ? -27.285 41.251 3.944 1.00 17.69 1059 VAL A C 1
ATOM 599 O O . VAL A 1 82 ? -27.697 41.607 2.842 1.00 18.13 1059 VAL A O 1
ATOM 603 N N . VAL A 1 83 ? -27.019 39.981 4.230 1.00 18.43 1060 VAL A N 1
ATOM 604 C CA . VAL A 1 83 ? -27.221 38.939 3.231 1.00 18.91 1060 VAL A CA 1
ATOM 605 C C . VAL A 1 83 ? -28.663 39.039 2.752 1.00 20.07 1060 VAL A C 1
ATOM 606 O O . VAL A 1 83 ? -29.598 38.992 3.548 1.00 21.40 1060 VAL A O 1
ATOM 610 N N . ARG A 1 84 ? -28.832 39.180 1.444 1.00 20.88 1061 ARG A N 1
ATOM 611 C CA . ARG A 1 84 ? -30.146 39.335 0.831 1.00 21.69 1061 ARG A CA 1
ATOM 612 C C . ARG A 1 84 ? -30.851 38.043 0.415 1.00 21.70 1061 ARG A C 1
ATOM 613 O O . ARG A 1 84 ? -30.244 37.167 -0.199 1.00 24.25 1061 ARG A O 1
ATOM 621 N N . LEU A 1 85 ? -32.136 37.933 0.752 1.00 20.70 1062 LEU A N 1
ATOM 622 C CA . LEU A 1 85 ? -32.941 36.767 0.378 1.00 19.13 1062 LEU A CA 1
ATOM 623 C C . LEU A 1 85 ? -33.415 36.973 -1.060 1.00 17.31 1062 LEU A C 1
ATOM 624 O O . LEU A 1 85 ? -33.827 38.075 -1.433 1.00 17.50 1062 LEU A O 1
ATOM 629 N N . LEU A 1 86 ? -33.367 35.921 -1.867 1.00 14.81 1063 LEU A N 1
ATOM 630 C CA . LEU A 1 86 ? -33.769 36.043 -3.262 1.00 12.10 1063 LEU A CA 1
ATOM 631 C C . LEU A 1 86 ? -35.023 35.291 -3.660 1.00 11.68 1063 LEU A C 1
ATOM 632 O O . LEU A 1 86 ? -35.743 35.727 -4.544 1.00 12.45 1063 LEU A O 1
ATOM 637 N N . GLY A 1 87 ? -35.293 34.166 -3.017 1.00 12.55 1064 GLY A N 1
ATOM 638 C CA . GLY A 1 87 ? -36.479 33.409 -3.367 1.00 14.04 1064 GLY A CA 1
ATOM 639 C C . GLY A 1 87 ? -36.703 32.198 -2.483 1.00 15.31 1064 GLY A C 1
ATOM 640 O O . GLY A 1 87 ? -35.885 31.885 -1.619 1.00 16.36 1064 GLY A O 1
ATOM 641 N N . VAL A 1 88 ? -37.818 31.512 -2.696 1.00 15.32 1065 VAL A N 1
ATOM 642 C CA . VAL A 1 88 ? -38.129 30.331 -1.914 1.00 15.10 1065 VAL A CA 1
ATOM 643 C C . VAL A 1 88 ? -38.790 29.274 -2.782 1.00 16.84 1065 VAL A C 1
ATOM 644 O O . VAL A 1 88 ? -39.809 29.531 -3.430 1.00 17.99 1065 VAL A O 1
ATOM 648 N N . VAL A 1 89 ? -38.205 28.083 -2.803 1.00 17.25 1066 VAL A N 1
ATOM 649 C CA . VAL A 1 89 ? -38.768 26.995 -3.585 1.00 18.93 1066 VAL A CA 1
ATOM 650 C C . VAL A 1 89 ? -39.477 26.074 -2.612 1.00 20.98 1066 VAL A C 1
ATOM 651 O O . VAL A 1 89 ? -38.832 25.433 -1.787 1.00 21.82 1066 VAL A O 1
ATOM 655 N N . SER A 1 90 ? -40.802 26.016 -2.699 1.00 23.02 1067 SER A N 1
ATOM 656 C CA . SER A 1 90 ? -41.580 25.161 -1.809 1.00 25.57 1067 SER A CA 1
ATOM 657 C C . SER A 1 90 ? -42.490 24.200 -2.568 1.00 26.72 1067 SER A C 1
ATOM 658 O O . SER A 1 90 ? -43.072 23.284 -1.982 1.00 25.20 1067 SER A O 1
ATOM 661 N N . LYS A 1 91 ? -42.616 24.407 -3.875 1.00 28.54 1068 LYS A N 1
ATOM 662 C CA . LYS A 1 91 ? -43.432 23.507 -4.671 1.00 29.29 1068 LYS A CA 1
ATOM 663 C C . LYS A 1 91 ? -42.626 22.216 -4.706 1.00 30.19 1068 LYS A C 1
ATOM 664 O O . LYS A 1 91 ? -41.722 22.057 -5.533 1.00 30.18 1068 LYS A O 1
ATOM 666 N N . GLY A 1 92 ? -42.952 21.304 -3.793 1.00 30.93 1069 GLY A N 1
ATOM 667 C CA . GLY A 1 92 ? -42.250 20.033 -3.725 1.00 30.53 1069 GLY A CA 1
ATOM 668 C C . GLY A 1 92 ? -41.241 19.974 -2.592 1.00 30.63 1069 GLY A C 1
ATOM 669 O O . GLY A 1 92 ? -41.200 20.853 -1.723 1.00 30.09 1069 GLY A O 1
ATOM 670 N N . GLN A 1 93 ? -40.415 18.933 -2.608 1.00 30.36 1070 GLN A N 1
ATOM 671 C CA . GLN A 1 93 ? -39.402 18.746 -1.580 1.00 29.75 1070 GLN A CA 1
ATOM 672 C C . GLN A 1 93 ? -38.018 18.538 -2.201 1.00 29.39 1070 GLN A C 1
ATOM 673 O O . GLN A 1 93 ? -37.893 18.049 -3.328 1.00 30.18 1070 GLN A O 1
ATOM 675 N N . PRO A 1 94 ? -36.959 18.952 -1.487 1.00 28.34 1071 PRO A N 1
ATOM 676 C CA . PRO A 1 94 ? -37.038 19.591 -0.171 1.00 26.74 1071 PRO A CA 1
ATOM 677 C C . PRO A 1 94 ? -37.207 21.085 -0.396 1.00 25.31 1071 PRO A C 1
ATOM 678 O O . PRO A 1 94 ? -36.912 21.586 -1.483 1.00 24.42 1071 PRO A O 1
ATOM 682 N N . THR A 1 95 ? -37.679 21.796 0.620 1.00 23.83 1072 THR A N 1
ATOM 683 C CA . THR A 1 95 ? -37.853 23.233 0.489 1.00 22.68 1072 THR A CA 1
ATOM 684 C C . THR A 1 95 ? -36.494 23.866 0.274 1.00 20.46 1072 THR A C 1
ATOM 685 O O . THR A 1 95 ? -35.504 23.423 0.840 1.00 21.30 1072 THR A O 1
ATOM 689 N N . LEU A 1 96 ? -36.443 24.900 -0.552 1.00 19.04 1073 LEU A N 1
ATOM 690 C CA . LEU A 1 96 ? -35.182 25.578 -0.813 1.00 16.80 1073 LEU A CA 1
ATOM 691 C C . LEU A 1 96 ? -35.283 27.073 -0.536 1.00 15.95 1073 LEU A C 1
ATOM 692 O O . LEU A 1 96 ? -36.211 27.746 -0.994 1.00 14.28 1073 LEU A O 1
ATOM 697 N N . VAL A 1 97 ? -34.321 27.583 0.227 1.00 15.52 1074 VAL A N 1
ATOM 698 C CA . VAL A 1 97 ? -34.256 29.004 0.543 1.00 14.75 1074 VAL A CA 1
ATOM 699 C C . VAL A 1 97 ? -33.081 29.537 -0.261 1.00 14.34 1074 VAL A C 1
ATOM 700 O O . VAL A 1 97 ? -31.943 29.107 -0.061 1.00 13.76 1074 VAL A O 1
ATOM 704 N N . VAL A 1 98 ? -33.351 30.463 -1.176 1.00 13.84 1075 VAL A N 1
ATOM 705 C CA . VAL A 1 98 ? -32.292 31.003 -2.021 1.00 14.92 1075 VAL A CA 1
ATOM 706 C C . VAL A 1 98 ? -31.859 32.408 -1.603 1.00 15.91 1075 VAL A C 1
ATOM 707 O O . VAL A 1 98 ? -32.668 33.326 -1.563 1.00 16.52 1075 VAL A O 1
ATOM 711 N N . MET A 1 99 ? -30.571 32.555 -1.292 1.00 18.23 1076 MET A N 1
ATOM 712 C CA . MET A 1 99 ? -29.987 33.827 -0.847 1.00 19.11 1076 MET A CA 1
ATOM 713 C C . MET A 1 99 ? -28.832 34.244 -1.762 1.00 19.81 1076 MET A C 1
ATOM 714 O O . MET A 1 99 ? -28.395 33.469 -2.625 1.00 19.57 1076 MET A O 1
ATOM 719 N N . GLU A 1 100 ? -28.329 35.462 -1.578 1.00 19.47 1077 GLU A N 1
ATOM 720 C CA . GLU A 1 100 ? -27.218 35.904 -2.414 1.00 20.31 1077 GLU A CA 1
ATOM 721 C C . GLU A 1 100 ? -25.975 35.140 -1.996 1.00 19.15 1077 GLU A C 1
ATOM 722 O O . GLU A 1 100 ? -25.771 34.889 -0.808 1.00 19.72 1077 GLU A O 1
ATOM 728 N N . LEU A 1 101 ? -25.151 34.763 -2.972 1.00 17.86 1078 LEU A N 1
ATOM 729 C CA . LEU A 1 101 ? -23.928 34.023 -2.685 1.00 15.61 1078 LEU A CA 1
ATOM 730 C C . LEU A 1 101 ? -22.824 34.927 -2.167 1.00 15.59 1078 LEU A C 1
ATOM 731 O O . LEU A 1 101 ? -22.516 35.959 -2.767 1.00 15.11 1078 LEU A O 1
ATOM 736 N N . MET A 1 102 ? -22.234 34.536 -1.043 1.00 15.53 1079 MET A N 1
ATOM 737 C CA . MET A 1 102 ? -21.123 35.278 -0.464 1.00 14.68 1079 MET A CA 1
ATOM 738 C C . MET A 1 102 ? -19.888 34.407 -0.728 1.00 14.73 1079 MET A C 1
ATOM 739 O O . MET A 1 102 ? -19.418 33.692 0.153 1.00 14.27 1079 MET A O 1
ATOM 744 N N . ALA A 1 103 ? -19.393 34.483 -1.966 1.00 14.09 1080 ALA A N 1
ATOM 745 C CA . ALA A 1 103 ? -18.241 33.722 -2.457 1.00 14.44 1080 ALA A CA 1
ATOM 746 C C . ALA A 1 103 ? -17.255 33.126 -1.447 1.00 15.68 1080 ALA A C 1
ATOM 747 O O . ALA A 1 103 ? -16.976 31.918 -1.479 1.00 15.16 1080 ALA A O 1
ATOM 749 N N . HIS A 1 104 ? -16.729 33.967 -0.558 1.00 16.49 1081 HIS A N 1
ATOM 750 C CA . HIS A 1 104 ? -15.740 33.533 0.431 1.00 16.69 1081 HIS A CA 1
ATOM 751 C C . HIS A 1 104 ? -16.277 32.979 1.766 1.00 15.63 1081 HIS A C 1
ATOM 752 O O . HIS A 1 104 ? -15.521 32.858 2.732 1.00 15.63 1081 HIS A O 1
ATOM 759 N N . GLY A 1 105 ? -17.566 32.648 1.820 1.00 14.35 1082 GLY A N 1
ATOM 760 C CA . GLY A 1 105 ? -18.149 32.094 3.037 1.00 14.60 1082 GLY A CA 1
ATOM 761 C C . GLY A 1 105 ? -18.239 32.987 4.272 1.00 15.65 1082 GLY A C 1
ATOM 762 O O . GLY A 1 105 ? -18.317 34.219 4.176 1.00 15.24 1082 GLY A O 1
ATOM 763 N N . ASP A 1 106 ? -18.228 32.352 5.443 1.00 15.08 1083 ASP A N 1
ATOM 764 C CA . ASP A 1 106 ? -18.326 33.055 6.718 1.00 15.32 1083 ASP A CA 1
ATOM 765 C C . ASP A 1 106 ? -17.007 33.674 7.144 1.00 16.66 1083 ASP A C 1
ATOM 766 O O . ASP A 1 106 ? -15.928 33.176 6.817 1.00 17.78 1083 ASP A O 1
ATOM 771 N N . LEU A 1 107 ? -17.104 34.767 7.888 1.00 17.27 1084 LEU A N 1
ATOM 772 C CA . LEU A 1 107 ? -15.933 35.484 8.359 1.00 17.29 1084 LEU A CA 1
ATOM 773 C C . LEU A 1 107 ? -14.958 34.638 9.182 1.00 16.91 1084 LEU A C 1
ATOM 774 O O . LEU A 1 107 ? -13.747 34.795 9.038 1.00 17.21 1084 LEU A O 1
ATOM 779 N N . LYS A 1 108 ? -15.468 33.751 10.038 1.00 16.10 1085 LYS A N 1
ATOM 780 C CA . LYS A 1 108 ? -14.585 32.920 10.865 1.00 16.65 1085 LYS A CA 1
ATOM 781 C C . LYS A 1 108 ? -13.700 32.043 9.978 1.00 17.76 1085 LYS A C 1
ATOM 782 O O . LYS A 1 108 ? -12.477 32.011 10.148 1.00 17.58 1085 LYS A O 1
ATOM 788 N N . SER A 1 109 ? -14.321 31.334 9.036 1.00 17.19 1086 SER A N 1
ATOM 789 C CA . SER A 1 109 ? -13.580 30.488 8.103 1.00 16.88 1086 SER A CA 1
ATOM 790 C C . SER A 1 109 ? -12.582 31.345 7.327 1.00 17.08 1086 SER A C 1
ATOM 791 O O . SER A 1 109 ? -11.383 31.049 7.283 1.00 17.37 1086 SER A O 1
ATOM 794 N N . TYR A 1 110 ? -13.096 32.406 6.708 1.00 16.78 1087 TYR A N 1
ATOM 795 C CA . TYR A 1 110 ? -12.271 33.303 5.916 1.00 16.50 1087 TYR A CA 1
ATOM 796 C C . TYR A 1 110 ? -11.070 33.772 6.719 1.00 17.60 1087 TYR A C 1
ATOM 797 O O . TYR A 1 110 ? -9.922 33.635 6.287 1.00 17.64 1087 TYR A O 1
ATOM 806 N N . LEU A 1 111 ? -11.335 34.327 7.894 1.00 17.74 1088 LEU A N 1
ATOM 807 C CA . LEU A 1 111 ? -10.261 34.816 8.733 1.00 18.66 1088 LEU A CA 1
ATOM 808 C C . LEU A 1 111 ? -9.208 33.742 8.945 1.00 19.37 1088 LEU A C 1
ATOM 809 O O . LEU A 1 111 ? -8.017 34.000 8.816 1.00 21.19 1088 LEU A O 1
ATOM 814 N N . ARG A 1 112 ? -9.653 32.535 9.263 1.00 20.01 1089 ARG A N 1
ATOM 815 C CA . ARG A 1 112 ? -8.736 31.440 9.521 1.00 20.37 1089 ARG A CA 1
ATOM 816 C C . ARG A 1 112 ? -7.869 31.065 8.334 1.00 19.13 1089 ARG A C 1
ATOM 817 O O . ARG A 1 112 ? -6.722 30.672 8.511 1.00 18.94 1089 ARG A O 1
ATOM 825 N N . SER A 1 113 ? -8.400 31.187 7.126 1.00 18.95 1090 SER A N 1
ATOM 826 C CA . SER A 1 113 ? -7.616 30.841 5.940 1.00 19.10 1090 SER A CA 1
ATOM 827 C C . SER A 1 113 ? -6.470 31.822 5.693 1.00 18.98 1090 SER A C 1
ATOM 828 O O . SER A 1 113 ? -5.490 31.482 5.026 1.00 19.19 1090 SER A O 1
ATOM 831 N N . LEU A 1 114 ? -6.594 33.033 6.228 1.00 18.36 1091 LEU A N 1
ATOM 832 C CA . LEU A 1 114 ? -5.566 34.044 6.043 1.00 18.02 1091 LEU A CA 1
ATOM 833 C C . LEU A 1 114 ? -4.351 33.848 6.945 1.00 18.60 1091 LEU A C 1
ATOM 834 O O . LEU A 1 114 ? -3.332 34.520 6.773 1.00 18.58 1091 LEU A O 1
ATOM 839 N N . ARG A 1 115 ? -4.446 32.936 7.905 1.00 19.29 1092 ARG A N 1
ATOM 840 C CA . ARG A 1 115 ? -3.293 32.666 8.759 1.00 21.75 1092 ARG A CA 1
ATOM 841 C C . ARG A 1 115 ? -2.165 32.282 7.799 1.00 23.20 1092 ARG A C 1
ATOM 842 O O . ARG A 1 115 ? -2.400 31.631 6.782 1.00 22.26 1092 ARG A O 1
ATOM 850 N N . PRO A 1 116 ? -0.927 32.698 8.089 1.00 25.03 1093 PRO A N 1
ATOM 851 C CA . PRO A 1 116 ? 0.134 32.323 7.152 1.00 26.81 1093 PRO A CA 1
ATOM 852 C C . PRO A 1 116 ? 0.363 30.815 7.002 1.00 28.18 1093 PRO A C 1
ATOM 853 O O . PRO A 1 116 ? 0.750 30.343 5.931 1.00 29.48 1093 PRO A O 1
ATOM 857 N N . GLU A 1 117 ? 0.111 30.057 8.063 1.00 28.32 1094 GLU A N 1
ATOM 858 C CA . GLU A 1 117 ? 0.310 28.613 8.013 1.00 28.62 1094 GLU A CA 1
ATOM 859 C C . GLU A 1 117 ? -0.913 27.812 7.529 1.00 29.31 1094 GLU A C 1
ATOM 860 O O . GLU A 1 117 ? -0.832 26.594 7.366 1.00 30.58 1094 GLU A O 1
ATOM 862 N N . ALA A 1 118 ? -2.036 28.490 7.297 1.00 28.29 1095 ALA A N 1
ATOM 863 C CA . ALA A 1 118 ? -3.268 27.831 6.860 1.00 26.42 1095 ALA A CA 1
ATOM 864 C C . ALA A 1 118 ? -3.121 26.993 5.590 1.00 26.14 1095 ALA A C 1
ATOM 865 O O . ALA A 1 118 ? -2.618 27.464 4.570 1.00 25.15 1095 ALA A O 1
ATOM 867 N N . GLU A 1 119 ? -3.577 25.746 5.667 1.00 25.82 1096 GLU A N 1
ATOM 868 C CA . GLU A 1 119 ? -3.503 24.820 4.544 1.00 26.00 1096 GLU A CA 1
ATOM 869 C C . GLU A 1 119 ? -4.334 25.289 3.354 1.00 26.53 1096 GLU A C 1
ATOM 870 O O . GLU A 1 119 ? -4.302 24.669 2.285 1.00 27.05 1096 GLU A O 1
ATOM 872 N N . ASN A 1 120 ? -5.076 26.378 3.530 1.00 25.69 1097 ASN A N 1
ATOM 873 C CA . ASN A 1 120 ? -5.912 26.880 2.447 1.00 25.45 1097 ASN A CA 1
ATOM 874 C C . ASN A 1 120 ? -5.777 28.381 2.218 1.00 25.38 1097 ASN A C 1
ATOM 875 O O . ASN A 1 120 ? -6.648 29.013 1.622 1.00 25.09 1097 ASN A O 1
ATOM 880 N N . ASN A 1 121 ? -4.673 28.946 2.693 1.00 25.65 1098 ASN A N 1
ATOM 881 C CA . ASN A 1 121 ? -4.409 30.365 2.521 1.00 25.75 1098 ASN A CA 1
ATOM 882 C C . ASN A 1 121 ? -4.601 30.704 1.035 1.00 26.80 1098 ASN A C 1
ATOM 883 O O . ASN A 1 121 ? -4.066 30.020 0.164 1.00 27.37 1098 ASN A O 1
ATOM 888 N N . PRO A 1 122 ? -5.386 31.752 0.727 1.00 27.64 1099 PRO A N 1
ATOM 889 C CA . PRO A 1 122 ? -5.641 32.164 -0.659 1.00 27.76 1099 PRO A CA 1
ATOM 890 C C . PRO A 1 122 ? -4.491 32.907 -1.345 1.00 28.75 1099 PRO A C 1
ATOM 891 O O . PRO A 1 122 ? -4.591 33.262 -2.525 1.00 28.73 1099 PRO A O 1
A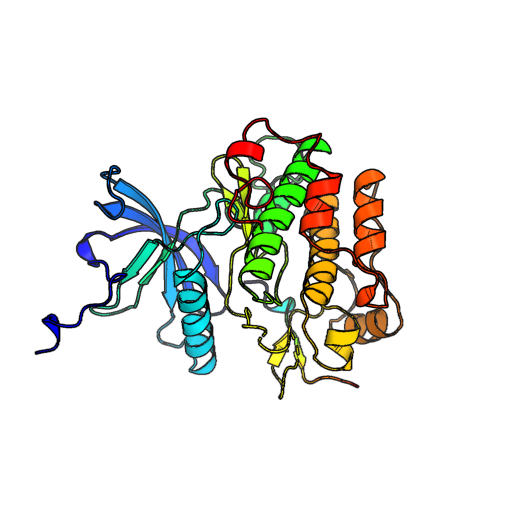TOM 895 N N . GLY A 1 123 ? -3.406 33.151 -0.612 1.00 29.04 1100 GLY A N 1
ATOM 896 C CA . GLY A 1 123 ? -2.268 33.840 -1.202 1.00 28.81 1100 GLY A CA 1
ATOM 897 C C . GLY A 1 123 ? -2.206 35.336 -0.939 1.00 29.34 1100 GLY A C 1
ATOM 898 O O . GLY A 1 123 ? -1.711 36.101 -1.768 1.00 30.20 1100 GLY A O 1
ATOM 899 N N . ARG A 1 124 ? -2.717 35.762 0.209 1.00 29.00 1101 ARG A N 1
ATOM 900 C CA . ARG A 1 124 ? -2.688 37.172 0.572 1.00 28.47 1101 ARG A CA 1
ATOM 901 C C . ARG A 1 124 ? -2.623 37.373 2.094 1.00 27.58 1101 ARG A C 1
ATOM 902 O O . ARG A 1 124 ? -3.209 36.619 2.869 1.00 26.73 1101 ARG A O 1
ATOM 910 N N . PRO A 1 125 ? -1.907 38.412 2.533 1.00 27.67 1102 PRO A N 1
ATOM 911 C CA . PRO A 1 125 ? -1.703 38.771 3.939 1.00 28.16 1102 PRO A CA 1
ATOM 912 C C . PRO A 1 125 ? -2.961 38.908 4.768 1.00 27.90 1102 PRO A C 1
ATOM 913 O O . PRO A 1 125 ? -4.033 39.208 4.246 1.00 29.39 1102 PRO A O 1
ATOM 917 N N . PRO A 1 126 ? -2.840 38.698 6.085 1.00 27.29 1103 PRO A N 1
ATOM 918 C CA . PRO A 1 126 ? -3.992 38.814 6.979 1.00 25.91 1103 PRO A CA 1
ATOM 919 C C . PRO A 1 126 ? -4.581 40.216 6.831 1.00 24.61 1103 PRO A C 1
ATOM 920 O O . PRO A 1 126 ? -3.927 41.123 6.313 1.00 24.25 1103 PRO A O 1
ATOM 924 N N . PRO A 1 127 ? -5.825 40.412 7.286 1.00 23.58 1104 PRO A N 1
ATOM 925 C CA . PRO A 1 127 ? -6.453 41.731 7.181 1.00 22.75 1104 PRO A CA 1
ATOM 926 C C . PRO A 1 127 ? -5.588 42.863 7.756 1.00 21.44 1104 PRO A C 1
ATOM 927 O O . PRO A 1 127 ? -5.016 42.740 8.840 1.00 22.18 1104 PRO A O 1
ATOM 931 N N . THR A 1 128 ? -5.499 43.961 7.017 1.00 20.29 1105 THR A N 1
ATOM 932 C CA . THR A 1 128 ? -4.726 45.130 7.439 1.00 19.49 1105 THR A CA 1
ATOM 933 C C . THR A 1 128 ? -5.587 46.019 8.337 1.00 19.77 1105 THR A C 1
ATOM 934 O O . THR A 1 128 ? -6.815 45.867 8.385 1.00 19.30 1105 THR A O 1
ATOM 938 N N . LEU A 1 129 ? -4.953 46.950 9.044 1.00 18.38 1106 LEU A N 1
ATOM 939 C CA . LEU A 1 129 ? -5.705 47.840 9.914 1.00 17.79 1106 LEU A CA 1
ATOM 940 C C . LEU A 1 129 ? -6.894 48.391 9.125 1.00 18.88 1106 LEU A C 1
ATOM 941 O O . LEU A 1 129 ? -8.034 48.355 9.584 1.00 19.48 1106 LEU A O 1
ATOM 946 N N . GLN A 1 130 ? -6.616 48.896 7.929 1.00 19.58 1107 GLN A N 1
ATOM 947 C CA . GLN A 1 130 ? -7.648 49.465 7.079 1.00 19.63 1107 GLN A CA 1
ATOM 948 C C . GLN A 1 130 ? -8.737 48.473 6.693 1.00 19.62 1107 GLN A C 1
ATOM 949 O O . GLN A 1 130 ? -9.924 48.797 6.716 1.00 19.70 1107 GLN A O 1
ATOM 955 N N . GLU A 1 131 ? -8.333 47.263 6.334 1.00 19.31 1108 GLU A N 1
ATOM 956 C CA . GLU A 1 131 ? -9.301 46.251 5.953 1.00 17.83 1108 GLU A CA 1
ATOM 957 C C . GLU A 1 131 ? -10.124 45.818 7.154 1.00 18.39 1108 GLU A C 1
ATOM 958 O O . GLU A 1 131 ? -11.252 45.337 7.010 1.00 18.90 1108 GLU A O 1
ATOM 964 N N . MET A 1 132 ? -9.565 45.991 8.347 1.00 18.07 1109 MET A N 1
ATOM 965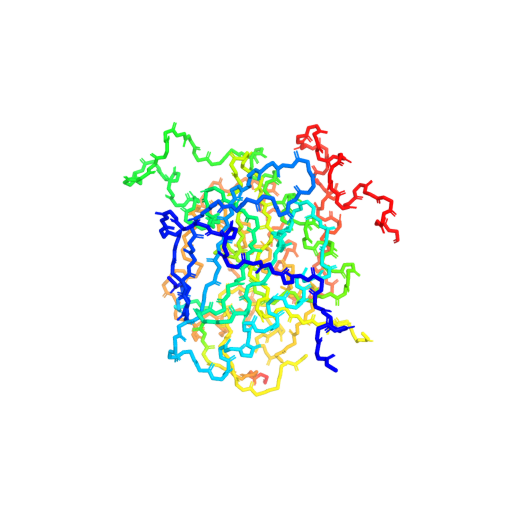 C CA . MET A 1 132 ? -10.292 45.616 9.546 1.00 17.24 1109 MET A CA 1
ATOM 966 C C . MET A 1 132 ? -11.338 46.672 9.870 1.00 16.71 1109 MET A C 1
ATOM 967 O O . MET A 1 132 ? -12.469 46.331 10.223 1.00 17.33 1109 MET A O 1
ATOM 972 N N . ILE A 1 133 ? -10.977 47.948 9.738 1.00 15.36 1110 ILE A N 1
ATOM 973 C CA . ILE A 1 133 ? -11.931 49.019 10.001 1.00 14.75 1110 ILE A CA 1
ATOM 974 C C . ILE A 1 133 ? -13.087 48.899 9.007 1.00 14.42 1110 ILE A C 1
ATOM 975 O O . ILE A 1 133 ? -14.250 49.078 9.373 1.00 15.27 1110 ILE A O 1
ATOM 980 N N . GLN A 1 134 ? -12.766 48.589 7.750 1.00 13.83 1111 GLN A N 1
ATOM 981 C CA . GLN A 1 134 ? -13.784 48.427 6.707 1.00 11.81 1111 GLN A CA 1
ATOM 982 C C . GLN A 1 134 ? -14.780 47.342 7.136 1.00 12.35 1111 GLN A C 1
ATOM 983 O O . GLN A 1 134 ? -15.990 47.555 7.079 1.00 12.39 1111 GLN A O 1
ATOM 989 N N . MET A 1 135 ? -14.274 46.187 7.568 1.00 12.13 1112 MET A N 1
ATOM 990 C CA . MET A 1 135 ? -15.146 45.110 8.031 1.00 12.92 1112 MET A CA 1
ATOM 991 C C . MET A 1 135 ? -15.994 45.610 9.189 1.00 12.66 1112 MET A C 1
ATOM 992 O O . MET A 1 135 ? -17.217 45.493 9.170 1.00 12.14 1112 MET A O 1
ATOM 997 N N . ALA A 1 136 ? -15.338 46.164 10.201 1.00 12.51 1113 ALA A N 1
ATOM 998 C CA . ALA A 1 136 ? -16.059 46.662 11.358 1.00 14.00 1113 ALA A CA 1
ATOM 999 C C . ALA A 1 136 ? -17.137 47.630 10.892 1.00 15.10 1113 ALA A C 1
ATOM 1000 O O . ALA A 1 136 ? -18.281 47.568 11.355 1.00 16.32 1113 ALA A O 1
ATOM 1002 N N . ALA A 1 137 ? -16.772 48.518 9.971 1.00 13.39 1114 ALA A N 1
ATOM 1003 C CA . ALA A 1 137 ? -17.715 49.495 9.453 1.00 13.50 1114 ALA A CA 1
ATOM 1004 C C . ALA A 1 137 ? -18.899 48.855 8.719 1.00 14.52 1114 ALA A C 1
ATOM 1005 O O . ALA A 1 137 ? -20.031 49.321 8.847 1.00 15.44 1114 ALA A O 1
ATOM 1007 N N . GLU A 1 138 ? -18.652 47.794 7.955 1.00 13.91 1115 GLU A N 1
ATOM 1008 C CA . GLU A 1 138 ? -19.732 47.148 7.213 1.00 14.69 1115 GLU A CA 1
ATOM 1009 C C . GLU A 1 138 ? -20.648 46.338 8.123 1.00 14.93 1115 GLU A C 1
ATOM 1010 O O . GLU A 1 138 ? -21.858 46.278 7.914 1.00 14.13 1115 GLU A O 1
ATOM 1016 N N . ILE A 1 139 ? -20.070 45.712 9.136 1.00 15.47 1116 ILE A N 1
ATOM 1017 C CA . ILE A 1 139 ? -20.858 44.926 10.063 1.00 15.40 1116 ILE A CA 1
ATOM 1018 C C . ILE A 1 139 ? -21.720 45.884 10.886 1.00 16.77 1116 ILE A C 1
ATOM 1019 O O . ILE A 1 139 ? -22.903 45.616 11.131 1.00 18.60 1116 ILE A O 1
ATOM 1024 N N . ALA A 1 140 ? -21.126 47.001 11.301 1.00 15.16 1117 ALA A N 1
ATOM 1025 C CA . ALA A 1 140 ? -21.835 48.002 12.085 1.00 15.08 1117 ALA A CA 1
ATOM 1026 C C . ALA A 1 140 ? -23.016 48.593 11.308 1.00 15.83 1117 ALA A C 1
ATOM 1027 O O . ALA A 1 140 ? -24.103 48.767 11.859 1.00 14.73 1117 ALA A O 1
ATOM 1029 N N . ASP A 1 141 ? -22.797 48.897 10.029 1.00 16.79 1118 ASP A N 1
ATOM 1030 C CA . ASP A 1 141 ? -23.835 49.475 9.180 1.00 16.81 1118 ASP A CA 1
ATOM 1031 C C . ASP A 1 141 ? -25.030 48.536 9.088 1.00 16.66 1118 ASP A C 1
ATOM 1032 O O . ASP A 1 141 ? -26.162 48.919 9.391 1.00 15.79 1118 ASP A O 1
ATOM 1037 N N . GLY A 1 142 ? -24.762 47.303 8.663 1.00 17.10 1119 GLY A N 1
ATOM 1038 C CA . GLY A 1 142 ? -25.811 46.309 8.535 1.00 15.68 1119 GLY A CA 1
ATOM 1039 C C . GLY A 1 142 ? -26.586 46.204 9.830 1.00 15.00 1119 GLY A C 1
ATOM 1040 O O . GLY A 1 142 ? -27.813 46.274 9.826 1.00 13.81 1119 GLY A O 1
ATOM 1041 N N . MET A 1 143 ? -25.862 46.041 10.936 1.00 14.41 1120 MET A N 1
ATOM 1042 C CA . MET A 1 143 ? -26.479 45.937 12.255 1.00 14.50 1120 MET A CA 1
ATOM 1043 C C . MET A 1 143 ? -27.312 47.172 12.603 1.00 14.80 1120 MET A C 1
ATOM 1044 O O . MET A 1 143 ? -28.382 47.057 13.202 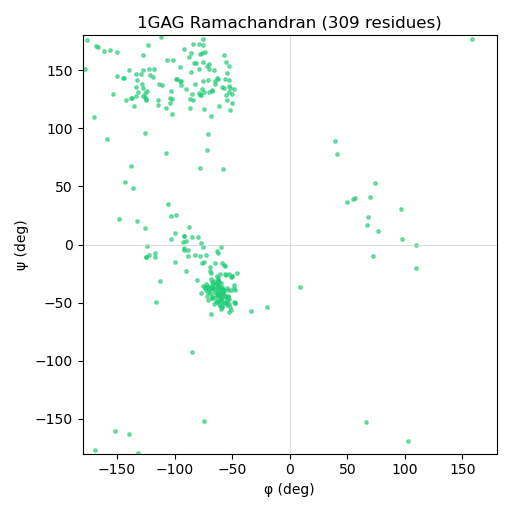1.00 14.17 1120 MET A O 1
ATOM 1049 N N . ALA A 1 144 ? -26.826 48.351 12.229 1.00 15.01 1121 ALA A N 1
ATOM 1050 C CA . ALA A 1 144 ? -27.554 49.579 12.516 1.00 15.83 1121 ALA A CA 1
ATOM 1051 C C . ALA A 1 144 ? -28.885 49.539 11.781 1.00 16.44 1121 ALA A C 1
ATOM 1052 O O . ALA A 1 144 ? -29.922 49.921 12.327 1.00 17.90 1121 ALA A O 1
ATOM 1054 N N . TYR A 1 145 ? -28.842 49.072 10.537 1.00 15.62 1122 TYR A N 1
ATOM 1055 C CA . TYR A 1 145 ? -30.035 48.961 9.706 1.00 14.29 1122 TYR A CA 1
ATOM 1056 C C . TYR A 1 145 ? -31.029 48.037 10.406 1.00 15.19 1122 TYR A C 1
ATOM 1057 O O . TYR A 1 145 ? -32.221 48.328 10.509 1.00 14.48 1122 TYR A O 1
ATOM 1066 N N . LEU A 1 146 ? -30.506 46.914 10.882 1.00 17.13 1123 LEU A N 1
ATOM 1067 C CA . LEU A 1 146 ? -31.282 45.907 11.587 1.00 18.11 1123 LEU A CA 1
ATOM 1068 C C . LEU A 1 146 ? -31.955 46.544 12.796 1.00 17.95 1123 LEU A C 1
ATOM 1069 O O . LEU A 1 146 ? -33.127 46.287 13.088 1.00 17.21 1123 LEU A O 1
ATOM 1074 N N . ASN A 1 147 ? -31.195 47.378 13.497 1.00 17.68 1124 ASN A N 1
ATOM 1075 C CA . ASN A 1 147 ? -31.702 48.048 14.684 1.00 17.18 1124 ASN A CA 1
ATOM 1076 C C . ASN A 1 147 ? -32.775 49.060 14.309 1.00 15.82 1124 ASN A C 1
ATOM 1077 O O . ASN A 1 147 ? -33.763 49.224 15.027 1.00 15.33 1124 ASN A O 1
ATOM 1082 N N . ALA A 1 148 ? -32.583 49.737 13.183 1.00 14.99 1125 ALA A N 1
ATOM 1083 C CA . ALA A 1 148 ? -33.564 50.712 12.732 1.00 14.52 1125 ALA A CA 1
ATOM 1084 C C . ALA A 1 148 ? -34.877 49.970 12.498 1.00 14.97 1125 ALA A C 1
ATOM 1085 O O . ALA A 1 148 ? -35.926 50.404 12.971 1.00 16.65 1125 ALA A O 1
ATOM 1087 N N . LYS A 1 149 ? -34.817 48.849 11.784 1.00 14.81 1126 LYS A N 1
ATOM 1088 C CA . LYS A 1 149 ? -36.011 48.052 11.504 1.00 16.07 1126 LYS A CA 1
ATOM 1089 C C . LYS A 1 149 ? -36.635 47.524 12.800 1.00 16.33 1126 LYS A C 1
ATOM 1090 O O . LYS A 1 149 ? -37.724 46.949 12.785 1.00 16.22 1126 LYS A O 1
ATOM 1096 N N . LYS A 1 150 ? -35.932 47.728 13.913 1.00 16.82 1127 LYS A N 1
ATOM 1097 C CA . LYS A 1 150 ? -36.375 47.296 15.237 1.00 17.04 1127 LYS A CA 1
ATOM 1098 C C . LYS A 1 150 ? -36.276 45.799 15.479 1.00 17.19 1127 LYS A C 1
ATOM 1099 O O . LYS A 1 150 ? -37.245 45.153 15.884 1.00 16.44 1127 LYS A O 1
ATOM 1105 N N . PHE A 1 151 ? -35.087 45.259 15.235 1.00 16.71 1128 PHE A N 1
ATOM 1106 C CA . PHE A 1 151 ? -34.826 43.838 15.421 1.00 15.85 1128 PHE A CA 1
ATOM 1107 C C . PHE A 1 151 ? -33.529 43.629 16.174 1.00 16.08 1128 PHE A C 1
ATOM 1108 O O . PHE A 1 151 ? -32.525 44.279 15.891 1.00 16.81 1128 PHE A O 1
ATOM 1116 N N . VAL A 1 152 ? -33.550 42.723 17.140 1.00 16.22 1129 VAL A N 1
ATOM 1117 C CA . VAL A 1 152 ? -32.341 42.413 17.881 1.00 14.79 1129 VAL A CA 1
ATOM 1118 C C . VAL A 1 152 ? -31.914 41.066 17.289 1.00 13.72 1129 VAL A C 1
ATOM 1119 O O . VAL A 1 152 ? -32.711 40.120 17.236 1.00 14.27 1129 VAL A O 1
ATOM 1123 N N . HIS A 1 153 ? -30.667 40.998 16.829 1.00 11.87 1130 HIS A N 1
ATOM 1124 C CA . HIS A 1 153 ? -30.107 39.799 16.185 1.00 10.83 1130 HIS A CA 1
ATOM 1125 C C . HIS A 1 153 ? -29.872 38.657 17.174 1.00 10.28 1130 HIS A C 1
ATOM 1126 O O . HIS A 1 153 ? -30.246 37.516 16.909 1.00 8.00 1130 HIS A O 1
ATOM 1133 N N . ARG A 1 154 ? -29.249 38.981 18.306 1.00 10.93 1131 ARG A N 1
ATOM 1134 C CA . ARG A 1 154 ? -28.970 38.017 19.370 1.00 11.31 1131 ARG A CA 1
ATOM 1135 C C . ARG A 1 154 ? -27.882 37.004 19.085 1.00 12.69 1131 ARG A C 1
ATOM 1136 O O . ARG A 1 154 ? -27.467 36.282 19.992 1.00 14.02 1131 ARG A O 1
ATOM 1144 N N . ASP A 1 155 ? -27.408 36.929 17.846 1.00 12.87 1132 ASP A N 1
ATOM 1145 C CA . ASP A 1 155 ? -26.380 35.947 17.546 1.00 13.22 1132 ASP A CA 1
ATOM 1146 C C . ASP A 1 155 ? -25.313 36.408 16.545 1.00 13.79 1132 ASP A C 1
ATOM 1147 O O . ASP A 1 155 ? -25.040 35.750 15.524 1.00 12.97 1132 ASP A O 1
ATOM 1152 N N . LEU A 1 156 ? -24.704 37.548 16.868 1.00 12.74 1133 LEU A N 1
ATOM 1153 C CA . LEU A 1 156 ? -23.662 38.155 16.046 1.00 12.26 1133 LEU A CA 1
ATOM 1154 C C . LEU A 1 156 ? -22.287 37.584 16.406 1.00 12.03 1133 LEU A C 1
ATOM 1155 O O . LEU A 1 156 ? -21.803 37.734 17.523 1.00 12.49 1133 LEU A O 1
ATOM 1160 N N . ALA A 1 157 ? -21.662 36.921 15.444 1.00 11.73 1134 ALA A N 1
ATOM 1161 C CA . ALA A 1 157 ? -20.357 36.329 15.648 1.00 10.53 1134 ALA A CA 1
ATOM 1162 C C . ALA A 1 157 ? -19.720 36.200 14.279 1.00 11.79 1134 ALA A C 1
ATOM 1163 O O . ALA A 1 157 ? -20.401 36.350 13.264 1.00 11.24 1134 ALA A O 1
ATOM 1165 N N . ALA A 1 158 ? -18.422 35.920 14.237 1.00 12.58 1135 ALA A N 1
ATOM 1166 C CA . ALA A 1 158 ? -17.752 35.782 12.951 1.00 14.54 1135 ALA A CA 1
ATOM 1167 C C . ALA A 1 158 ? -18.442 34.718 12.080 1.00 16.62 1135 ALA A C 1
ATOM 1168 O O . ALA A 1 158 ? -18.669 34.932 10.886 1.00 17.68 1135 ALA A O 1
ATOM 1170 N N . ARG A 1 159 ? -18.780 33.579 12.682 1.00 17.44 1136 ARG A N 1
ATOM 1171 C CA . ARG A 1 159 ? -19.437 32.483 11.967 1.00 18.13 1136 ARG A CA 1
ATOM 1172 C C . ARG A 1 159 ? -20.733 32.913 11.269 1.00 19.48 1136 ARG A C 1
ATOM 1173 O O . ARG A 1 159 ? -21.154 32.310 10.272 1.00 20.51 1136 ARG A O 1
ATOM 1181 N N . ASN A 1 160 ? -21.367 33.955 11.797 1.00 19.08 1137 ASN A N 1
ATOM 1182 C CA . ASN A 1 160 ? -22.618 34.440 11.236 1.00 17.31 1137 ASN A CA 1
ATOM 1183 C C . ASN A 1 160 ? -22.468 35.651 10.338 1.00 16.58 1137 ASN A C 1
ATOM 1184 O O . ASN A 1 160 ? -23.456 36.263 9.947 1.00 16.24 1137 ASN A O 1
ATOM 1189 N N . CYS A 1 161 ? -21.229 35.997 10.016 1.00 15.43 1138 CYS A N 1
ATOM 1190 C CA . CYS A 1 161 ? -20.968 37.106 9.115 1.00 14.36 1138 CYS A CA 1
ATOM 1191 C C . CYS A 1 161 ? -20.419 36.493 7.829 1.00 14.01 1138 CYS A C 1
ATOM 1192 O O . CYS A 1 161 ? -19.596 35.582 7.876 1.00 14.63 1138 CYS A O 1
ATOM 1195 N N . MET A 1 162 ? -20.875 36.981 6.684 1.00 12.55 1139 MET A N 1
ATOM 1196 C CA . MET A 1 162 ? -20.420 36.444 5.412 1.00 12.67 1139 MET A CA 1
ATOM 1197 C C . MET A 1 162 ? -19.472 37.384 4.679 1.00 12.82 1139 MET A C 1
ATOM 1198 O O . MET A 1 162 ? -19.453 38.583 4.937 1.00 12.80 1139 MET A O 1
ATOM 1203 N N . VAL A 1 163 ? -18.684 36.832 3.764 1.00 12.72 1140 VAL A N 1
ATOM 1204 C CA . VAL A 1 163 ? -17.733 37.629 3.000 1.00 12.52 1140 VAL A CA 1
ATOM 1205 C C . VAL A 1 163 ? -17.991 37.422 1.511 1.00 13.08 1140 VAL A C 1
ATOM 1206 O O . VAL A 1 163 ? -17.987 36.286 1.026 1.00 12.84 1140 VAL A O 1
ATOM 1210 N N . ALA A 1 164 ? -18.215 38.528 0.803 1.00 13.03 1141 ALA A N 1
ATOM 1211 C CA . ALA A 1 164 ? -18.512 38.512 -0.624 1.00 14.13 1141 ALA A CA 1
ATOM 1212 C C . ALA A 1 164 ? -17.282 38.337 -1.502 1.00 15.94 1141 ALA A C 1
ATOM 1213 O O . ALA A 1 164 ? -16.148 38.364 -1.026 1.00 16.01 1141 ALA A O 1
ATOM 1215 N N . HIS A 1 165 ? -17.524 38.159 -2.797 1.00 18.44 1142 HIS A N 1
ATOM 1216 C CA . HIS A 1 165 ? -16.449 37.978 -3.765 1.00 19.98 1142 HIS A CA 1
ATOM 1217 C C . HIS A 1 165 ? -15.588 39.230 -3.786 1.00 19.28 1142 HIS A C 1
ATOM 1218 O O . HIS A 1 165 ? -14.382 39.155 -4.033 1.00 20.46 1142 HIS A O 1
ATOM 1225 N N . ASP A 1 166 ? -16.211 40.378 -3.528 1.00 16.68 1143 ASP A N 1
ATOM 1226 C CA . ASP A 1 166 ? -15.488 41.642 -3.519 1.00 15.58 1143 ASP A CA 1
ATOM 1227 C C . ASP A 1 166 ? -14.997 41.960 -2.107 1.00 14.49 1143 ASP A C 1
ATOM 1228 O O . ASP A 1 166 ? -14.489 43.044 -1.850 1.00 13.11 1143 ASP A O 1
ATOM 1233 N N . PHE A 1 167 ? -15.165 41.000 -1.201 1.00 14.62 1144 PHE A N 1
ATOM 1234 C CA . PHE A 1 167 ? -14.733 41.123 0.194 1.00 15.52 1144 PHE A CA 1
ATOM 1235 C C . PHE A 1 167 ? -15.587 41.966 1.138 1.00 14.24 1144 PHE A C 1
ATOM 1236 O O . PHE A 1 167 ? -15.165 42.285 2.256 1.00 13.13 1144 PHE A O 1
ATOM 1244 N N . THR A 1 168 ? -16.786 42.328 0.697 1.00 13.32 1145 THR A N 1
ATOM 1245 C CA . THR A 1 168 ? -17.673 43.095 1.557 1.00 12.77 1145 THR A CA 1
ATOM 1246 C C . THR A 1 168 ? -18.256 42.130 2.579 1.00 12.82 1145 THR A C 1
ATOM 1247 O O . THR A 1 168 ? -18.700 41.032 2.228 1.00 13.00 1145 THR A O 1
ATOM 1251 N N . VAL A 1 169 ? -18.255 42.533 3.839 1.00 11.88 1146 VAL A N 1
ATOM 1252 C CA . VAL A 1 169 ? -18.812 41.693 4.882 1.00 12.14 1146 VAL A CA 1
ATOM 1253 C C . VAL A 1 169 ? -20.262 42.111 5.110 1.00 11.81 1146 VAL A C 1
ATOM 1254 O O . VAL A 1 169 ? -20.582 43.298 5.080 1.00 12.31 1146 VAL A O 1
ATOM 1258 N N . LYS A 1 170 ? -21.133 41.132 5.330 1.00 11.60 1147 LYS A N 1
ATOM 1259 C CA . LYS A 1 170 ? -22.546 41.397 5.546 1.00 11.69 1147 LYS A CA 1
ATOM 1260 C C . LYS A 1 170 ? -23.085 40.494 6.652 1.00 12.99 1147 LYS A C 1
ATOM 1261 O O . LYS A 1 170 ? -22.593 39.385 6.848 1.00 13.94 1147 LYS A O 1
ATOM 1267 N N . ILE A 1 171 ? -24.093 40.968 7.374 1.00 13.66 1148 ILE A N 1
ATOM 1268 C CA . ILE A 1 171 ? -24.691 40.188 8.451 1.00 13.81 1148 ILE A CA 1
ATOM 1269 C C . ILE A 1 171 ? -25.560 39.095 7.859 1.00 14.65 1148 ILE A C 1
ATOM 1270 O O . ILE A 1 171 ? -26.252 39.322 6.869 1.00 15.38 1148 ILE A O 1
ATOM 1275 N N . GLY A 1 172 ? -25.525 37.915 8.471 1.00 15.63 1149 GLY A N 1
ATOM 1276 C CA . GLY A 1 172 ? -26.321 36.795 8.000 1.00 15.87 1149 GLY A CA 1
ATOM 1277 C C . GLY A 1 172 ? -26.925 36.003 9.147 1.00 17.28 1149 GLY A C 1
ATOM 1278 O O . GLY A 1 172 ? -26.968 36.486 10.284 1.00 18.15 1149 GLY A O 1
ATOM 1279 N N . ASP A 1 173 ? -27.373 34.785 8.850 1.00 17.20 1150 ASP A N 1
ATOM 1280 C CA . ASP A 1 173 ? -27.993 33.895 9.835 1.00 18.19 1150 ASP A CA 1
ATOM 1281 C C . ASP A 1 173 ? -28.910 34.635 10.807 1.00 18.53 1150 ASP A C 1
ATOM 1282 O O . ASP A 1 173 ? -28.477 35.064 11.877 1.00 20.50 1150 ASP A O 1
ATOM 1287 N N . PHE A 1 174 ? -30.178 34.771 10.437 1.00 17.93 1151 PHE A N 1
ATOM 1288 C CA . PHE A 1 174 ? -31.150 35.476 11.265 1.00 17.71 1151 PHE A CA 1
ATOM 1289 C C . PHE A 1 174 ? -32.113 34.534 11.971 1.00 17.07 1151 PHE A C 1
ATOM 1290 O O . PHE A 1 174 ? -33.277 34.861 12.166 1.00 17.26 1151 PHE A O 1
ATOM 1298 N N . GLY A 1 175 ? -31.619 33.366 12.356 1.00 16.82 1152 GLY A N 1
ATOM 1299 C CA . GLY A 1 175 ? -32.468 32.404 13.033 1.00 16.47 1152 GLY A CA 1
ATOM 1300 C C . GLY A 1 175 ? -32.894 32.850 14.417 1.00 15.27 1152 GLY A C 1
ATOM 1301 O O . GLY A 1 175 ? -34.029 32.609 14.826 1.00 15.97 1152 GLY A O 1
ATOM 1302 N N . MET A 1 176 ? -31.989 33.508 15.134 1.00 14.75 1153 MET A N 1
ATOM 1303 C CA . MET A 1 176 ? -32.273 33.978 16.485 1.00 14.00 1153 MET A CA 1
ATOM 1304 C C . MET A 1 176 ? -32.818 35.415 16.589 1.00 13.73 1153 MET A C 1
ATOM 1305 O O . MET A 1 176 ? -33.147 35.883 17.680 1.00 12.25 1153 MET A O 1
ATOM 1310 N N . THR A 1 177 ? -32.916 36.101 15.452 1.00 14.32 1154 THR A N 1
ATOM 1311 C CA . THR A 1 177 ? -33.432 37.474 15.404 1.00 15.18 1154 THR A CA 1
ATOM 1312 C C . THR A 1 177 ? -34.831 37.604 16.042 1.00 15.83 1154 THR A C 1
ATOM 1313 O O . THR A 1 177 ? -35.644 36.680 15.992 1.00 15.90 1154 THR A O 1
ATOM 1317 N N . ARG A 1 178 ? -35.102 38.756 16.647 1.00 15.34 1155 ARG A N 1
ATOM 1318 C CA . ARG A 1 178 ? -36.387 38.983 17.290 1.00 15.23 1155 ARG A CA 1
ATOM 1319 C C . ARG A 1 178 ? -36.827 40.437 17.145 1.00 16.48 1155 ARG A C 1
ATOM 1320 O O . ARG A 1 178 ? -36.003 41.357 17.190 1.00 15.61 1155 ARG A O 1
ATOM 1328 N N . ASP A 1 179 ? -38.133 40.623 16.969 1.00 16.40 1156 ASP A N 1
ATOM 1329 C CA . ASP A 1 179 ? -38.728 41.937 16.827 1.00 17.13 1156 ASP A CA 1
ATOM 1330 C C . ASP A 1 179 ? -38.812 42.555 18.217 1.00 17.29 1156 ASP A C 1
ATOM 1331 O O . ASP A 1 179 ? -39.318 41.931 19.139 1.00 17.32 1156 ASP A O 1
ATOM 1336 N N . ILE A 1 180 ? -38.315 43.778 18.363 1.00 17.79 1157 ILE A N 1
ATOM 1337 C CA . ILE A 1 180 ? -38.358 44.471 19.644 1.00 18.71 1157 ILE A CA 1
ATOM 1338 C C . ILE A 1 180 ? -39.027 45.828 19.443 1.00 21.35 1157 ILE A C 1
ATOM 1339 O O . ILE A 1 180 ? -38.882 46.733 20.263 1.00 21.17 1157 ILE A O 1
ATOM 1360 N N . GLU A 1 182 ? -42.080 47.134 19.779 1.00 30.43 1159 GLU A N 1
ATOM 1361 C CA . GLU A 1 182 ? -42.881 47.699 20.855 1.00 32.98 1159 GLU A CA 1
ATOM 1362 C C . GLU A 1 182 ? -42.170 47.957 22.190 1.00 33.68 1159 GLU A C 1
ATOM 1363 O O . GLU A 1 182 ? -42.460 48.950 22.861 1.00 33.81 1159 GLU A O 1
ATOM 1369 N N . THR A 1 183 ? -41.244 47.086 22.581 1.00 33.50 1160 THR A N 1
ATOM 1370 C CA . THR A 1 183 ? -40.568 47.264 23.863 1.00 32.37 1160 THR A CA 1
ATOM 1371 C C . THR A 1 183 ? -39.057 47.504 23.807 1.00 31.63 1160 THR A C 1
ATOM 1372 O O . THR A 1 183 ? -38.435 47.795 24.832 1.00 31.13 1160 THR A O 1
ATOM 1376 N N . ASP A 1 184 ? -38.472 47.384 22.618 1.00 30.41 1161 ASP A N 1
ATOM 1377 C CA . ASP A 1 184 ? -37.036 47.594 22.434 1.00 28.33 1161 ASP A CA 1
ATOM 1378 C C . ASP A 1 184 ? -36.188 46.534 23.116 1.00 27.12 1161 ASP A C 1
ATOM 1379 O O . ASP A 1 184 ? -34.988 46.712 23.296 1.00 27.74 1161 ASP A O 1
ATOM 1416 N N . ARG A 1 187 ? -36.990 39.341 26.199 1.00 20.85 1164 ARG A N 1
ATOM 1417 C CA . ARG A 1 187 ? -36.596 38.577 27.372 1.00 21.44 1164 ARG A CA 1
ATOM 1418 C C . ARG A 1 187 ? -36.938 37.112 27.158 1.00 23.15 1164 ARG A C 1
ATOM 1419 O O . ARG A 1 187 ? -38.116 36.748 27.142 1.00 24.08 1164 ARG A O 1
ATOM 1427 N N . LYS A 1 188 ? -35.917 36.271 26.991 1.00 24.78 1165 LYS A N 1
ATOM 1428 C CA . LYS A 1 188 ? -36.161 34.852 26.765 1.00 26.86 1165 LYS A CA 1
ATOM 1429 C C . LYS A 1 188 ? -36.869 34.180 27.929 1.00 28.22 1165 LYS A C 1
ATOM 1430 O O . LYS A 1 188 ? -36.611 34.472 29.095 1.00 26.89 1165 LYS A O 1
ATOM 1436 N N . GLY A 1 189 ? -37.769 33.269 27.586 1.00 31.50 1166 GLY A N 1
ATOM 1437 C CA . GLY A 1 189 ? -38.530 32.558 28.593 1.00 32.98 1166 GLY A CA 1
ATOM 1438 C C . GLY A 1 189 ? -37.804 31.346 29.148 1.00 34.00 1166 GLY A C 1
ATOM 1439 O O . GLY A 1 189 ? -37.005 31.446 30.094 1.00 34.25 1166 GLY A O 1
ATOM 1440 N N . GLY A 1 190 ? -38.071 30.197 28.535 1.00 33.26 1167 GLY A N 1
ATOM 1441 C CA . GLY A 1 190 ? -37.478 28.953 28.992 1.00 31.88 1167 GLY A CA 1
ATOM 1442 C C . GLY A 1 190 ? -36.010 28.697 28.691 1.00 30.36 1167 GLY A C 1
ATOM 1443 O O . GLY A 1 190 ? -35.193 29.622 28.595 1.00 28.74 1167 GLY A O 1
ATOM 1444 N N . LYS A 1 191 ? -35.675 27.410 28.586 1.00 28.09 1168 LYS A N 1
ATOM 1445 C CA . LYS A 1 191 ? -34.318 26.977 28.290 1.00 26.90 1168 LYS A CA 1
ATOM 1446 C C . LYS A 1 191 ? -34.114 27.090 26.784 1.00 25.76 1168 LYS A C 1
ATOM 1447 O O . LYS A 1 191 ? -35.077 27.059 26.023 1.00 25.44 1168 LYS A O 1
ATOM 1449 N N . GLY A 1 192 ? -32.864 27.223 26.354 1.00 25.28 1169 GLY A N 1
ATOM 1450 C CA . GLY A 1 192 ? -32.587 27.329 24.930 1.00 23.75 1169 GLY A CA 1
ATOM 1451 C C . GLY A 1 192 ? -31.105 27.422 24.621 1.00 22.89 1169 GLY A C 1
ATOM 1452 O O . GLY A 1 192 ? -30.326 27.917 25.441 1.00 23.36 1169 GLY A O 1
ATOM 1453 N N . LEU A 1 193 ? -30.713 26.942 23.442 1.00 21.03 1170 LEU A N 1
ATOM 1454 C CA . LEU A 1 193 ? -29.316 26.982 23.011 1.00 19.71 1170 LEU A CA 1
ATOM 1455 C C . LEU A 1 193 ? -28.874 28.415 22.763 1.00 18.74 1170 LEU A C 1
ATOM 1456 O O . LEU A 1 193 ? -29.316 29.044 21.806 1.00 19.31 1170 LEU A O 1
ATOM 1461 N N . LEU A 1 194 ? -27.997 28.928 23.619 1.00 17.12 1171 LEU A N 1
ATOM 1462 C CA . LEU A 1 194 ? -27.520 30.297 23.477 1.00 15.56 1171 LEU A CA 1
ATOM 1463 C C . LEU A 1 194 ? -26.013 30.356 23.252 1.00 14.88 1171 LEU A C 1
ATOM 1464 O O . LEU A 1 194 ? -25.262 29.559 23.812 1.00 14.70 1171 LEU A O 1
ATOM 1469 N N . PRO A 1 195 ? -25.554 31.315 22.430 1.00 14.23 1172 PRO A N 1
ATOM 1470 C CA . PRO A 1 195 ? -24.131 31.491 22.118 1.00 13.87 1172 PRO A CA 1
ATOM 1471 C C . PRO A 1 195 ? -23.357 32.202 23.237 1.00 13.34 1172 PRO A C 1
ATOM 1472 O O . PRO A 1 195 ? -22.868 33.309 23.048 1.00 12.43 1172 PRO A O 1
ATOM 1476 N N . VAL A 1 196 ? -23.252 31.540 24.389 1.00 13.04 1173 VAL A N 1
ATOM 1477 C CA . VAL A 1 196 ? -22.571 32.058 25.573 1.00 13.11 1173 VAL A CA 1
ATOM 1478 C C . VAL A 1 196 ? -21.353 32.958 25.376 1.00 13.24 1173 VAL A C 1
ATOM 1479 O O . VAL A 1 196 ? -21.345 34.091 25.865 1.00 12.85 1173 VAL A O 1
ATOM 1483 N N . ARG A 1 197 ? -20.331 32.462 24.675 1.00 12.13 1174 ARG A N 1
ATOM 1484 C CA . ARG A 1 197 ? -19.100 33.229 24.465 1.00 12.19 1174 ARG A CA 1
ATOM 1485 C C . ARG A 1 197 ? -19.275 34.568 23.739 1.00 12.73 1174 ARG A C 1
ATOM 1486 O O . ARG A 1 197 ? -18.321 35.314 23.542 1.00 13.97 1174 ARG A O 1
ATOM 1494 N N . TRP A 1 198 ? -20.499 34.879 23.347 1.00 12.21 1175 TRP A N 1
ATOM 1495 C CA . TRP A 1 198 ? -20.765 36.117 22.642 1.00 10.61 1175 TRP A CA 1
ATOM 1496 C C . TRP A 1 198 ? -21.838 36.952 23.358 1.00 10.14 1175 TRP A C 1
ATOM 1497 O O . TRP A 1 198 ? -22.169 38.054 22.912 1.00 10.00 1175 TRP A O 1
ATOM 1508 N N . MET A 1 199 ? -22.370 36.439 24.466 1.00 8.42 1176 MET A N 1
ATOM 1509 C CA . MET A 1 199 ? -23.436 37.133 25.186 1.00 9.53 1176 MET A CA 1
ATOM 1510 C C . MET A 1 199 ? -23.057 38.186 26.219 1.00 10.35 1176 MET A C 1
ATOM 1511 O O . MET A 1 199 ? -22.016 38.106 26.879 1.00 10.87 1176 MET A O 1
ATOM 1516 N N . ALA A 1 200 ? -23.928 39.182 26.348 1.00 9.79 1177 ALA A N 1
ATOM 1517 C CA . ALA A 1 200 ? -23.729 40.262 27.301 1.00 10.69 1177 ALA A CA 1
ATOM 1518 C C . ALA A 1 200 ? -24.037 39.739 28.698 1.00 11.01 1177 ALA A C 1
ATOM 1519 O O . ALA A 1 200 ? -24.754 38.748 28.846 1.00 11.70 1177 ALA A O 1
ATOM 1521 N N . PRO A 1 201 ? -23.478 40.384 29.742 1.00 11.57 1178 PRO A N 1
ATOM 1522 C CA . PRO A 1 201 ? -23.723 39.958 31.124 1.00 11.74 1178 PRO A CA 1
ATOM 1523 C C . PRO A 1 201 ? -25.205 39.999 31.536 1.00 12.16 1178 PRO A C 1
ATOM 1524 O O . PRO A 1 201 ? -25.699 39.070 32.180 1.00 11.41 1178 PRO A O 1
ATOM 1528 N N . GLU A 1 202 ? -25.917 41.061 31.167 1.00 12.81 1179 GLU A N 1
ATOM 1529 C CA . GLU A 1 202 ? -27.334 41.143 31.515 1.00 13.87 1179 GLU A CA 1
ATOM 1530 C C . GLU A 1 202 ? -28.107 40.056 30.768 1.00 15.27 1179 GLU A C 1
ATOM 1531 O O . GLU A 1 202 ? -29.078 39.511 31.297 1.00 17.67 1179 GLU A O 1
ATOM 1537 N N . SER A 1 203 ? -27.686 39.735 29.545 1.00 15.11 1180 SER A N 1
ATOM 1538 C CA . SER A 1 203 ? -28.362 38.690 28.784 1.00 15.80 1180 SER A CA 1
ATOM 1539 C C . SER A 1 203 ? -28.133 37.338 29.455 1.00 16.51 1180 SER A C 1
ATOM 1540 O O . SER A 1 203 ? -29.024 36.503 29.484 1.00 16.41 1180 SER A O 1
ATOM 1543 N N . LEU A 1 204 ? -26.937 37.122 29.996 1.00 17.96 1181 LEU A N 1
ATOM 1544 C CA . LEU A 1 204 ? -26.630 35.868 30.686 1.00 19.37 1181 LEU A CA 1
ATOM 1545 C C . LEU A 1 204 ? -27.369 35.806 32.024 1.00 21.26 1181 LEU A C 1
ATOM 1546 O O . LEU A 1 204 ? -27.949 34.776 32.382 1.00 21.01 1181 LEU A O 1
ATOM 1551 N N . LYS A 1 205 ? -27.347 36.914 32.763 1.00 22.66 1182 LYS A N 1
ATOM 1552 C CA . LYS A 1 205 ? -28.013 36.955 34.056 1.00 23.70 1182 LYS A CA 1
ATOM 1553 C C . LYS A 1 205 ? -29.538 36.892 33.976 1.00 23.76 1182 LYS A C 1
ATOM 1554 O O . LYS A 1 205 ? -30.144 35.969 34.517 1.00 24.00 1182 LYS A O 1
ATOM 1560 N N . ASP A 1 206 ? -30.155 37.860 33.301 1.00 23.69 1183 ASP A N 1
ATOM 1561 C CA . ASP A 1 206 ? -31.615 37.907 33.206 1.00 24.83 1183 ASP A CA 1
ATOM 1562 C C . ASP A 1 206 ? -32.261 37.448 31.900 1.00 24.66 1183 ASP A C 1
ATOM 1563 O O . ASP A 1 206 ? -33.475 37.547 31.747 1.00 24.48 1183 ASP A O 1
ATOM 1568 N N . GLY A 1 207 ? -31.462 36.951 30.962 1.00 25.32 1184 GLY A N 1
ATOM 1569 C CA . GLY A 1 207 ? -32.012 36.486 29.697 1.00 25.11 1184 GLY A CA 1
ATOM 1570 C C . GLY A 1 207 ? -32.582 37.592 28.830 1.00 25.29 1184 GLY A C 1
ATOM 1571 O O . GLY A 1 207 ? -33.429 37.331 27.974 1.00 26.03 1184 GLY A O 1
ATOM 1572 N N . VAL A 1 208 ? -32.105 38.820 29.041 1.00 24.90 1185 VAL A N 1
ATOM 1573 C CA . VAL A 1 208 ? -32.570 39.993 28.293 1.00 23.61 1185 VAL A CA 1
ATOM 1574 C C . VAL A 1 208 ? -31.712 40.326 27.075 1.00 23.08 1185 VAL A C 1
ATOM 1575 O O . VAL A 1 208 ? -30.488 40.283 27.149 1.00 23.53 1185 VAL A O 1
ATOM 1579 N N . PHE A 1 209 ? -32.359 40.661 25.960 1.00 22.15 1186 PHE A N 1
ATOM 1580 C CA . PHE A 1 209 ? -31.646 41.017 24.731 1.00 21.26 1186 PHE A CA 1
ATOM 1581 C C . PHE A 1 209 ? -32.037 42.389 24.172 1.00 21.62 1186 PHE A C 1
ATOM 1582 O O . PHE A 1 209 ? -33.211 42.669 23.927 1.00 23.09 1186 PHE A O 1
ATOM 1590 N N . THR A 1 210 ? -31.039 43.239 23.970 1.00 21.61 1187 THR A N 1
ATOM 1591 C CA . THR A 1 210 ? -31.255 44.586 23.449 1.00 22.18 1187 THR A CA 1
ATOM 1592 C C . THR A 1 210 ? -30.265 44.825 22.331 1.00 22.43 1187 THR A C 1
ATOM 1593 O O . THR A 1 210 ? -29.469 43.949 22.008 1.00 23.74 1187 THR A O 1
ATOM 1597 N N . THR A 1 211 ? -30.305 46.010 21.735 1.00 22.00 1188 THR A N 1
ATOM 1598 C CA . THR A 1 211 ? -29.350 46.297 20.686 1.00 22.54 1188 THR A CA 1
ATOM 1599 C C . THR A 1 211 ? -28.016 46.541 21.392 1.00 21.54 1188 THR A C 1
ATOM 1600 O O . THR A 1 211 ? -26.955 46.535 20.764 1.00 21.46 1188 THR A O 1
ATOM 1604 N N . SER A 1 212 ? -28.091 46.745 22.708 1.00 19.61 1189 SER A N 1
ATOM 1605 C CA . SER A 1 212 ? -26.908 46.956 23.539 1.00 17.96 1189 SER A CA 1
ATOM 1606 C C . SER A 1 212 ? -26.201 45.620 23.739 1.00 15.82 1189 SER A C 1
ATOM 1607 O O . SER A 1 212 ? -24.969 45.569 23.808 1.00 16.32 1189 SER A O 1
ATOM 1610 N N . SER A 1 213 ? -26.963 44.533 23.845 1.00 12.27 1190 SER A N 1
ATOM 1611 C CA . SER A 1 213 ? -26.306 43.249 24.013 1.00 11.43 1190 SER A CA 1
ATOM 1612 C C . SER A 1 213 ? -25.694 42.912 22.651 1.00 11.89 1190 SER A C 1
ATOM 1613 O O . SER A 1 213 ? -24.622 42.312 22.584 1.00 11.80 1190 SER A O 1
ATOM 1616 N N . ASP A 1 214 ? -26.363 43.307 21.565 1.00 11.25 1191 ASP A N 1
ATOM 1617 C CA . ASP A 1 214 ? -25.821 43.062 20.230 1.00 11.39 1191 ASP A CA 1
ATOM 1618 C C . ASP A 1 214 ? -24.494 43.818 20.076 1.00 11.63 1191 ASP A C 1
ATOM 1619 O O . ASP A 1 214 ? -23.595 43.367 19.373 1.00 12.26 1191 ASP A O 1
ATOM 1624 N N . MET A 1 215 ? -24.370 44.967 20.739 1.00 11.53 1192 MET A N 1
ATOM 1625 C CA . MET A 1 215 ? -23.143 45.760 20.669 1.00 10.95 1192 MET A CA 1
ATOM 1626 C C . MET A 1 215 ? -21.999 44.997 21.341 1.00 10.12 1192 MET A C 1
ATOM 1627 O O . MET A 1 215 ? -20.853 45.030 20.884 1.00 8.08 1192 MET A O 1
ATOM 1632 N N . TRP A 1 216 ? -22.322 44.307 22.430 1.00 10.06 1193 TRP A N 1
ATOM 1633 C CA . TRP A 1 216 ? -21.341 43.504 23.152 1.00 10.09 1193 TRP A CA 1
ATOM 1634 C C . TRP A 1 216 ? -20.802 42.405 22.217 1.00 11.05 1193 TRP A C 1
ATOM 1635 O O . TRP A 1 216 ? -19.600 42.144 22.168 1.00 9.65 1193 TRP A O 1
ATOM 1646 N N . SER A 1 217 ? -21.703 41.760 21.481 1.00 12.00 1194 SER A N 1
ATOM 1647 C CA . SER A 1 217 ? -21.314 40.714 20.543 1.00 12.85 1194 SER A CA 1
ATOM 1648 C C . SER A 1 217 ? -20.417 41.300 19.445 1.00 13.66 1194 SER A C 1
ATOM 1649 O O . SER A 1 217 ? -19.468 40.652 18.976 1.00 13.14 1194 SER A O 1
ATOM 1652 N N . PHE A 1 218 ? -20.721 42.529 19.038 1.00 12.56 1195 PHE A N 1
ATOM 1653 C CA . PHE A 1 218 ? -19.919 43.196 18.025 1.00 12.52 1195 PHE A CA 1
ATOM 1654 C C . PHE A 1 218 ? -18.461 43.222 18.506 1.00 11.81 1195 PHE A C 1
ATOM 1655 O O . PHE A 1 218 ? -17.540 42.841 17.774 1.00 13.36 1195 PHE A O 1
ATOM 1663 N N . GLY A 1 219 ? -18.261 43.669 19.742 1.00 10.85 1196 GLY A N 1
ATOM 1664 C CA . GLY A 1 219 ? -16.923 43.716 20.309 1.00 9.31 1196 GLY A CA 1
ATOM 1665 C C . GLY A 1 219 ? -16.225 42.368 20.211 1.00 8.08 1196 GLY A C 1
ATOM 1666 O O . GLY A 1 219 ? -15.060 42.299 19.824 1.00 8.31 1196 GLY A O 1
ATOM 1667 N N . VAL A 1 220 ? -16.923 41.292 20.555 1.00 6.84 1197 VAL A N 1
ATOM 1668 C CA . VAL A 1 220 ? -16.324 39.966 20.455 1.00 6.72 1197 VAL A CA 1
ATOM 1669 C C . VAL A 1 220 ? -15.994 39.670 18.991 1.00 8.51 1197 VAL A C 1
ATOM 1670 O O . VAL A 1 220 ? -15.019 38.975 18.698 1.00 8.33 1197 VAL A O 1
ATOM 1674 N N . VAL A 1 221 ? -16.803 40.189 18.067 1.00 9.28 1198 VAL A N 1
ATOM 1675 C CA . VAL A 1 221 ? -16.508 39.975 16.655 1.00 10.23 1198 VAL A CA 1
ATOM 1676 C C . VAL A 1 221 ? -15.232 40.744 16.304 1.00 9.54 1198 VAL A C 1
ATOM 1677 O O . VAL A 1 221 ? -14.418 40.269 15.509 1.00 7.84 1198 VAL A O 1
ATOM 1681 N N . LEU A 1 222 ? -15.055 41.924 16.896 1.00 8.71 1199 LEU A N 1
ATOM 1682 C CA . LEU A 1 222 ? -13.837 42.699 16.645 1.00 11.50 1199 LEU A CA 1
ATOM 1683 C C . LEU A 1 222 ? -12.659 41.864 17.128 1.00 12.08 1199 LEU A C 1
ATOM 1684 O O . LEU A 1 222 ? -11.626 41.773 16.472 1.00 11.00 1199 LEU A O 1
ATOM 1689 N N . TRP A 1 223 ? -12.836 41.256 18.293 1.00 13.26 1200 TRP A N 1
ATOM 1690 C CA . TRP A 1 223 ? -11.816 40.416 18.892 1.00 13.79 1200 TRP A CA 1
ATOM 1691 C C . TRP A 1 223 ? -11.551 39.210 17.984 1.00 13.45 1200 TRP A C 1
ATOM 1692 O O . TRP A 1 223 ? -10.397 38.839 17.759 1.00 13.08 1200 TRP A O 1
ATOM 1703 N N . GLU A 1 224 ? -12.609 38.597 17.459 1.00 13.07 1201 GLU A N 1
ATOM 1704 C CA . GLU A 1 224 ? -12.421 37.451 16.574 1.00 14.21 1201 GLU A CA 1
ATOM 1705 C C . GLU A 1 224 ? -11.590 37.886 15.379 1.00 14.40 1201 GLU A C 1
ATOM 1706 O O . GLU A 1 224 ? -10.678 37.167 14.951 1.00 15.70 1201 GLU A O 1
ATOM 1712 N N . ILE A 1 225 ? -11.910 39.069 14.855 1.00 12.85 1202 ILE A N 1
ATOM 1713 C CA . ILE A 1 225 ? -11.207 39.645 13.714 1.00 12.22 1202 ILE A CA 1
ATOM 1714 C C . ILE A 1 225 ? -9.717 39.883 13.969 1.00 12.39 1202 ILE A C 1
ATOM 1715 O O . ILE A 1 225 ? -8.888 39.521 13.143 1.00 12.94 1202 ILE A O 1
ATOM 1720 N N . THR A 1 226 ? -9.374 40.489 15.104 1.00 13.64 1203 THR A N 1
ATOM 1721 C CA . THR A 1 226 ? -7.975 40.774 15.421 1.00 14.84 1203 THR A CA 1
ATOM 1722 C C . THR A 1 226 ? -7.156 39.572 15.900 1.00 15.96 1203 THR A C 1
ATOM 1723 O O . THR A 1 226 ? -5.970 39.703 16.215 1.00 17.09 1203 THR A O 1
ATOM 1727 N N . SER A 1 227 ? -7.771 38.401 15.960 1.00 16.06 1204 SER A N 1
ATOM 1728 C CA . SER A 1 227 ? -7.033 37.217 16.383 1.00 16.81 1204 SER A CA 1
ATOM 1729 C C . SER A 1 227 ? -7.182 36.134 15.324 1.00 17.35 1204 SER A C 1
ATOM 1730 O O . SER A 1 227 ? -6.862 34.972 15.552 1.00 17.72 1204 SER A O 1
ATOM 1733 N N . LEU A 1 228 ? -7.667 36.537 14.156 1.00 18.24 1205 LEU A N 1
ATOM 1734 C CA . LEU A 1 228 ? -7.888 35.621 13.049 1.00 19.38 1205 LEU A CA 1
ATOM 1735 C C . LEU A 1 228 ? -8.813 34.471 13.432 1.00 20.83 1205 LEU A C 1
ATOM 1736 O O . LEU A 1 228 ? -8.598 33.315 13.043 1.00 21.47 1205 LEU A O 1
ATOM 1741 N N . ALA A 1 229 ? -9.844 34.806 14.206 1.00 20.69 1206 ALA A N 1
ATOM 1742 C CA . ALA A 1 229 ? -10.858 33.844 14.626 1.00 21.13 1206 ALA A CA 1
ATOM 1743 C C . ALA A 1 229 ? -10.461 32.764 15.619 1.00 21.64 1206 ALA A C 1
ATOM 1744 O O . ALA A 1 229 ? -10.867 31.614 15.466 1.00 22.57 1206 ALA A O 1
ATOM 1746 N N . GLU A 1 230 ? -9.676 33.107 16.631 1.00 21.53 1207 GLU A N 1
ATOM 1747 C CA . GLU A 1 230 ? -9.328 32.111 17.636 1.00 21.87 1207 GLU A CA 1
ATOM 1748 C C . GLU A 1 230 ? -10.578 31.929 18.506 1.00 20.57 1207 GLU A C 1
ATOM 1749 O O . GLU A 1 230 ? -11.590 32.610 18.315 1.00 18.08 1207 GLU A O 1
ATOM 1755 N N . GLN A 1 231 ? -10.510 31.013 19.461 1.00 20.53 1208 GLN A N 1
ATOM 1756 C CA . GLN A 1 231 ? -11.645 30.771 20.335 1.00 20.73 1208 GLN A CA 1
ATOM 1757 C C . GLN A 1 231 ? -11.675 31.761 21.495 1.00 19.48 1208 GLN A C 1
ATOM 1758 O O . GLN A 1 231 ? -10.699 31.906 22.232 1.00 19.41 1208 GLN A O 1
ATOM 1764 N N . PRO A 1 232 ? -12.795 32.478 21.654 1.00 19.06 1209 PRO A N 1
ATOM 1765 C CA . PRO A 1 232 ? -12.893 33.441 22.756 1.00 17.73 1209 PRO A CA 1
ATOM 1766 C C . PRO A 1 232 ? -12.845 32.651 24.070 1.00 16.96 1209 PRO A C 1
ATOM 1767 O O . PRO A 1 232 ? -13.424 31.568 24.161 1.00 15.84 1209 PRO A O 1
ATOM 1771 N N . TYR A 1 233 ? -12.156 33.188 25.074 1.00 17.18 1210 TYR A N 1
ATOM 1772 C CA . TYR A 1 233 ? -12.021 32.529 26.374 1.00 17.80 1210 TYR A CA 1
ATOM 1773 C C . TYR A 1 233 ? -11.462 31.124 26.180 1.00 19.69 1210 TYR A C 1
ATOM 1774 O O . TYR A 1 233 ? -11.874 30.171 26.849 1.00 19.41 1210 TYR A O 1
ATOM 1783 N N . GLN A 1 234 ? -10.519 31.007 25.252 1.00 21.52 1211 GLN A N 1
ATOM 1784 C CA . GLN A 1 234 ? -9.868 29.735 24.955 1.00 22.39 1211 GLN A CA 1
ATOM 1785 C C . GLN A 1 234 ? -9.325 29.098 26.248 1.00 21.03 1211 GLN A C 1
ATOM 1786 O O . GLN A 1 234 ? -8.437 29.654 26.898 1.00 19.44 1211 GLN A O 1
ATOM 1792 N N . GLY A 1 235 ? -9.869 27.938 26.613 1.00 19.91 1212 GLY A N 1
ATOM 1793 C CA . GLY A 1 235 ? -9.434 27.251 27.821 1.00 18.49 1212 GLY A CA 1
ATOM 1794 C C . GLY A 1 235 ? -10.461 27.257 28.945 1.00 18.74 1212 GLY A C 1
ATOM 1795 O O . GLY A 1 235 ? -10.212 26.719 30.020 1.00 17.70 1212 GLY A O 1
ATOM 1796 N N . LEU A 1 236 ? -11.614 27.879 28.705 1.00 19.32 1213 LEU A N 1
ATOM 1797 C CA . LEU A 1 236 ? -12.685 27.941 29.697 1.00 19.48 1213 LEU A CA 1
ATOM 1798 C C . LEU A 1 236 ? -13.984 27.387 29.125 1.00 19.68 1213 LEU A C 1
ATOM 1799 O O . LEU A 1 236 ? -14.393 27.738 28.019 1.00 19.08 1213 LEU A O 1
ATOM 1804 N N . SER A 1 237 ? -14.631 26.516 29.890 1.00 20.26 1214 SER A N 1
ATOM 1805 C CA . SER A 1 237 ? -15.885 25.905 29.468 1.00 20.32 1214 SER A CA 1
ATOM 1806 C C . SER A 1 237 ? -17.000 26.946 29.473 1.00 22.10 1214 SER A C 1
ATOM 1807 O O . SER A 1 237 ? -16.921 27.945 30.194 1.00 21.84 1214 SER A O 1
ATOM 1810 N N . ASN A 1 238 ? -18.037 26.704 28.668 1.00 23.35 1215 ASN A N 1
ATOM 1811 C CA . ASN A 1 238 ? -19.179 27.611 28.579 1.00 24.10 1215 ASN A CA 1
ATOM 1812 C C . ASN A 1 238 ? -19.670 28.005 29.964 1.00 23.87 1215 ASN A C 1
ATOM 1813 O O . ASN A 1 238 ? -20.047 29.149 30.192 1.00 24.17 1215 ASN A O 1
ATOM 1818 N N . GLU A 1 239 ? -19.667 27.051 30.886 1.00 24.01 1216 GLU A N 1
ATOM 1819 C CA . GLU A 1 239 ? -20.112 27.320 32.243 1.00 24.78 1216 GLU A CA 1
ATOM 1820 C C . GLU A 1 239 ? -19.157 28.285 32.923 1.00 23.48 1216 GLU A C 1
ATOM 1821 O O . GLU A 1 239 ? -19.573 29.142 33.698 1.00 23.34 1216 GLU A O 1
ATOM 1827 N N . GLN A 1 240 ? -17.872 28.148 32.625 1.00 22.77 1217 GLN A N 1
ATOM 1828 C CA . GLN A 1 240 ? -16.870 29.033 33.205 1.00 21.72 1217 GLN A CA 1
ATOM 1829 C C . GLN A 1 240 ? -17.019 30.472 32.698 1.00 20.73 1217 GLN A C 1
ATOM 1830 O O . GLN A 1 240 ? -16.976 31.416 33.486 1.00 20.81 1217 GLN A O 1
ATOM 1836 N N . VAL A 1 241 ? -17.192 30.636 31.389 1.00 19.54 1218 VAL A N 1
ATOM 1837 C CA . VAL A 1 241 ? -17.349 31.960 30.794 1.00 18.89 1218 VAL A CA 1
ATOM 1838 C C . VAL A 1 241 ? -18.555 32.678 31.395 1.00 20.35 1218 VAL A C 1
ATOM 1839 O O . VAL A 1 241 ? -18.467 33.840 31.807 1.00 20.29 1218 VAL A O 1
ATOM 1843 N N . LEU A 1 242 ? -19.678 31.968 31.425 1.00 21.03 1219 LEU A N 1
ATOM 1844 C CA . LEU A 1 242 ? -20.932 32.464 31.979 1.00 20.73 1219 LEU A CA 1
ATOM 1845 C C . LEU A 1 242 ? -20.693 33.107 33.349 1.00 21.09 1219 LEU A C 1
ATOM 1846 O O . LEU A 1 242 ? -21.127 34.230 33.609 1.00 22.01 1219 LEU A O 1
ATOM 1851 N N . LYS A 1 243 ? -20.000 32.391 34.226 1.00 19.97 1220 LYS A N 1
ATOM 1852 C CA . LYS A 1 243 ? -19.719 32.919 35.549 1.00 20.92 1220 LYS A CA 1
ATOM 1853 C C . LYS A 1 243 ? -18.748 34.110 35.473 1.00 20.20 1220 LYS A C 1
ATOM 1854 O O . LYS A 1 243 ? -18.954 35.138 36.116 1.00 19.05 1220 LYS A O 1
ATOM 1860 N N . PHE A 1 244 ? -17.699 33.961 34.670 1.00 19.86 1221 PHE A N 1
ATOM 1861 C CA . PHE A 1 244 ? -16.680 34.988 34.496 1.00 19.54 1221 PHE A CA 1
ATOM 1862 C C . PHE A 1 244 ? -17.200 36.325 33.969 1.00 20.62 1221 PHE A C 1
ATOM 1863 O O . PHE A 1 244 ? -16.850 37.393 34.490 1.00 20.18 1221 PHE A O 1
ATOM 1871 N N . VAL A 1 245 ? -18.026 36.272 32.930 1.00 20.44 1222 VAL A N 1
ATOM 1872 C CA . VAL A 1 245 ? -18.570 37.490 32.355 1.00 20.70 1222 VAL A CA 1
ATOM 1873 C C . VAL A 1 245 ? -19.488 38.191 33.341 1.00 21.44 1222 VAL A C 1
ATOM 1874 O O . VAL A 1 245 ? -19.332 39.384 33.588 1.00 22.69 1222 VAL A O 1
ATOM 1878 N N . MET A 1 246 ? -20.442 37.457 33.904 1.00 21.12 1223 MET A N 1
ATOM 1879 C CA . MET A 1 246 ? -21.369 38.042 34.865 1.00 21.17 1223 MET A CA 1
ATOM 1880 C C . MET A 1 246 ? -20.657 38.700 36.050 1.00 20.31 1223 MET A C 1
ATOM 1881 O O . MET A 1 246 ? -21.244 39.521 36.760 1.00 19.63 1223 MET A O 1
ATOM 1886 N N . ASP A 1 247 ? -19.394 38.342 36.264 1.00 18.65 1224 ASP A N 1
ATOM 1887 C CA . ASP A 1 247 ? -18.630 38.931 37.356 1.00 18.43 1224 ASP A CA 1
ATOM 1888 C C . ASP A 1 247 ? -17.859 40.172 36.895 1.00 16.70 1224 ASP A C 1
ATOM 1889 O O . ASP A 1 247 ? -17.047 40.733 37.637 1.00 15.34 1224 ASP A O 1
ATOM 1894 N N . GLY A 1 248 ? -18.127 40.592 35.665 1.00 15.25 1225 GLY A N 1
ATOM 1895 C CA . GLY A 1 248 ? -17.461 41.756 35.116 1.00 14.42 1225 GLY A CA 1
ATOM 1896 C C . GLY A 1 248 ? -16.276 41.427 34.233 1.00 14.57 1225 GLY A C 1
ATOM 1897 O O . GLY A 1 248 ? -15.584 42.326 33.775 1.00 14.63 1225 GLY A O 1
ATOM 1898 N N . GLY A 1 249 ? -16.043 40.144 33.978 1.00 15.31 1226 GLY A N 1
ATOM 1899 C CA . GLY A 1 249 ? -14.920 39.757 33.150 1.00 16.49 1226 GLY A CA 1
ATOM 1900 C C . GLY A 1 249 ? -15.099 40.035 31.669 1.00 18.27 1226 GLY A C 1
ATOM 1901 O O . GLY A 1 249 ? -16.206 40.320 31.205 1.00 16.78 1226 GLY A O 1
ATOM 1902 N N . TYR A 1 250 ? -13.989 39.969 30.936 1.00 19.67 1227 TYR A N 1
ATOM 1903 C CA . TYR A 1 250 ? -13.980 40.180 29.491 1.00 21.79 1227 TYR A CA 1
ATOM 1904 C C . TYR A 1 250 ? -12.651 39.776 28.844 1.00 21.87 1227 TYR A C 1
ATOM 1905 O O . TYR A 1 250 ? -11.672 39.489 29.528 1.00 21.61 1227 TYR A O 1
ATOM 1914 N N . LEU A 1 251 ? -12.630 39.752 27.518 1.00 23.22 1228 LEU A N 1
ATOM 1915 C CA . LEU A 1 251 ? -11.450 39.338 26.765 1.00 23.98 1228 LEU A CA 1
ATOM 1916 C C . LEU A 1 251 ? -10.296 40.322 26.778 1.00 25.12 1228 LEU A C 1
ATOM 1917 O O . LEU A 1 251 ? -10.489 41.533 26.946 1.00 24.30 1228 LEU A O 1
ATOM 1922 N N . ASP A 1 252 ? -9.093 39.779 26.598 1.00 27.11 1229 ASP A N 1
ATOM 1923 C CA . ASP A 1 252 ? -7.886 40.591 26.524 1.00 28.92 1229 ASP A CA 1
ATOM 1924 C C . ASP A 1 252 ? -7.806 41.044 25.077 1.00 29.14 1229 ASP A C 1
ATOM 1925 O O . ASP A 1 252 ? -8.576 40.602 24.223 1.00 28.68 1229 ASP A O 1
ATOM 1930 N N . GLN A 1 253 ? -6.860 41.926 24.805 1.00 29.37 1230 GLN A N 1
ATOM 1931 C CA . GLN A 1 253 ? -6.666 42.414 23.461 1.00 28.56 1230 GLN A CA 1
ATOM 1932 C C . GLN A 1 253 ? -5.737 41.428 22.785 1.00 27.31 1230 GLN A C 1
ATOM 1933 O O . GLN A 1 253 ? -4.667 41.111 23.307 1.00 26.69 1230 GLN A O 1
ATOM 1939 N N . PRO A 1 254 ? -6.152 40.887 21.634 1.00 26.86 1231 PRO A N 1
ATOM 1940 C CA . PRO A 1 254 ? -5.265 39.937 20.965 1.00 26.38 1231 PRO A CA 1
ATOM 1941 C C . PRO A 1 254 ? -3.916 40.607 20.743 1.00 26.70 1231 PRO A C 1
ATOM 1942 O O . PRO A 1 254 ? -3.816 41.838 20.716 1.00 25.49 1231 PRO A O 1
ATOM 1946 N N . ASP A 1 255 ? -2.882 39.793 20.588 1.00 27.71 1232 ASP A N 1
ATOM 1947 C CA . ASP A 1 255 ? -1.537 40.304 20.395 1.00 28.09 1232 ASP A CA 1
ATOM 1948 C C . ASP A 1 255 ? -1.444 41.393 19.339 1.00 28.20 1232 ASP A C 1
ATOM 1949 O O . ASP A 1 255 ? -2.002 41.278 18.248 1.00 28.86 1232 ASP A O 1
ATOM 1954 N N . ASN A 1 256 ? -0.735 42.458 19.685 1.00 28.65 1233 ASN A N 1
ATOM 1955 C CA . ASN A 1 256 ? -0.537 43.581 18.782 1.00 30.29 1233 ASN A CA 1
ATOM 1956 C C . ASN A 1 256 ? -1.835 44.072 18.163 1.00 30.21 1233 ASN A C 1
ATOM 1957 O O . ASN A 1 256 ? -1.871 44.470 16.996 1.00 31.00 1233 ASN A O 1
ATOM 1962 N N . CYS A 1 257 ? -2.905 44.044 18.940 1.00 29.55 1234 CYS A N 1
ATOM 1963 C CA . CYS A 1 257 ? -4.175 44.511 18.428 1.00 29.40 1234 CYS A CA 1
ATOM 1964 C C . CYS A 1 257 ? -4.057 46.010 18.222 1.00 28.63 1234 CYS A C 1
ATOM 1965 O O . CYS A 1 257 ? -3.565 46.723 19.096 1.00 29.35 1234 CYS A O 1
ATOM 1968 N N . PRO A 1 258 ? -4.495 46.510 17.056 1.00 27.51 1235 PRO A N 1
ATOM 1969 C CA . PRO A 1 258 ? -4.418 47.945 16.779 1.00 27.50 1235 PRO A CA 1
ATOM 1970 C C . PRO A 1 258 ? -5.065 48.759 17.900 1.00 28.56 1235 PRO A C 1
ATOM 1971 O O . PRO A 1 258 ? -6.185 48.465 18.326 1.00 29.96 1235 PRO A O 1
ATOM 1975 N N . GLU A 1 259 ? -4.362 49.778 18.377 1.00 28.52 1236 GLU A N 1
ATOM 1976 C CA . GLU A 1 259 ? -4.891 50.618 19.444 1.00 28.57 1236 GLU A CA 1
ATOM 1977 C C . GLU A 1 259 ? -6.321 51.041 19.140 1.00 27.49 1236 GLU A C 1
ATOM 1978 O O . GLU A 1 259 ? -7.221 50.907 19.966 1.00 27.96 1236 GLU A O 1
ATOM 1984 N N . ARG A 1 260 ? -6.517 51.557 17.937 1.00 26.74 1237 ARG A N 1
ATOM 1985 C CA . ARG A 1 260 ? -7.822 52.022 17.494 1.00 25.86 1237 ARG A CA 1
ATOM 1986 C C . ARG A 1 260 ? -8.907 50.957 17.646 1.00 25.42 1237 ARG A C 1
ATOM 1987 O O . ARG A 1 260 ? -10.036 51.265 18.019 1.00 25.45 1237 ARG A O 1
ATOM 1995 N N . VAL A 1 261 ? -8.566 49.705 17.359 1.00 24.46 1238 VAL A N 1
ATOM 1996 C CA . VAL A 1 261 ? -9.533 48.621 17.469 1.00 23.00 1238 VAL A CA 1
ATOM 1997 C C . VAL A 1 261 ? -9.804 48.290 18.927 1.00 22.83 1238 VAL A C 1
ATOM 1998 O O . VAL A 1 261 ? -10.938 47.975 19.300 1.00 23.30 1238 VAL A O 1
ATOM 2002 N N . THR A 1 262 ? -8.760 48.361 19.748 1.00 21.57 1239 THR A N 1
ATOM 2003 C CA . THR A 1 262 ? -8.882 48.077 21.175 1.00 20.23 1239 THR A CA 1
ATOM 2004 C C . THR A 1 262 ? -9.882 49.023 21.833 1.00 20.22 1239 THR A C 1
ATOM 2005 O O . THR A 1 262 ? -10.588 48.645 22.768 1.00 18.65 1239 THR A O 1
ATOM 2009 N N . ASP A 1 263 ? -9.940 50.253 21.331 1.00 21.03 1240 ASP A N 1
ATOM 2010 C CA . ASP A 1 263 ? -10.838 51.255 21.882 1.00 22.93 1240 ASP A CA 1
ATOM 2011 C C . ASP A 1 263 ? -12.299 50.864 21.739 1.00 22.52 1240 ASP A C 1
ATOM 2012 O O . ASP A 1 263 ? -13.063 50.924 22.700 1.00 23.43 1240 ASP A O 1
ATOM 2017 N N . LEU A 1 264 ? -12.687 50.462 20.538 1.00 21.59 1241 LEU A N 1
ATOM 2018 C CA . LEU A 1 264 ? -14.058 50.055 20.289 1.00 20.66 1241 LEU A CA 1
ATOM 2019 C C . LEU A 1 264 ? -14.440 48.906 21.223 1.00 20.83 1241 LEU A C 1
ATOM 2020 O O . LEU A 1 264 ? -15.548 48.868 21.759 1.00 20.59 1241 LEU A O 1
ATOM 2025 N N . MET A 1 265 ? -13.520 47.969 21.419 1.00 20.65 1242 MET A N 1
ATOM 2026 C CA . MET A 1 265 ? -13.782 46.851 22.309 1.00 20.47 1242 MET A CA 1
ATOM 2027 C C . MET A 1 265 ? -13.987 47.332 23.739 1.00 20.18 1242 MET A C 1
ATOM 2028 O O . MET A 1 265 ? -14.778 46.749 24.482 1.00 20.93 1242 MET A O 1
ATOM 2033 N N . ARG A 1 266 ? -13.279 48.388 24.133 1.00 19.06 1243 ARG A N 1
ATOM 2034 C CA . ARG A 1 266 ? -13.426 48.899 25.491 1.00 18.89 1243 ARG A CA 1
ATOM 2035 C C . ARG A 1 266 ? -14.844 49.420 25.650 1.00 19.07 1243 ARG A C 1
ATOM 2036 O O . ARG A 1 266 ? -15.467 49.247 26.695 1.00 20.34 1243 ARG A O 1
ATOM 2038 N N . MET A 1 267 ? -15.347 50.049 24.593 1.00 18.63 1244 MET A N 1
ATOM 2039 C CA . MET A 1 267 ? -16.691 50.618 24.572 1.00 17.72 1244 MET A CA 1
ATOM 2040 C C . MET A 1 267 ? -17.781 49.559 24.546 1.00 16.57 1244 MET A C 1
ATOM 2041 O O . MET A 1 267 ? -18.807 49.686 25.213 1.00 16.76 1244 MET A O 1
ATOM 2046 N N . CYS A 1 268 ? -17.552 48.518 23.758 1.00 15.60 1245 CYS A N 1
ATOM 2047 C CA . CYS A 1 268 ? -18.516 47.447 23.603 1.00 14.54 1245 CYS A CA 1
ATOM 2048 C C . CYS A 1 268 ? -18.733 46.610 24.847 1.00 15.23 1245 CYS A C 1
ATOM 2049 O O . CYS A 1 268 ? -19.841 46.123 25.078 1.00 14.78 1245 CYS A O 1
ATOM 2052 N N . TRP A 1 269 ? -17.685 46.445 25.651 1.00 15.44 1246 TRP A N 1
ATOM 2053 C CA . TRP A 1 269 ? -17.790 45.615 26.844 1.00 14.93 1246 TRP A CA 1
ATOM 2054 C C . TRP A 1 269 ? -18.021 46.343 28.172 1.00 15.59 1246 TRP A C 1
ATOM 2055 O O . TRP A 1 269 ? -17.669 45.832 29.242 1.00 14.63 1246 TRP A O 1
ATOM 2066 N N . GLN A 1 270 ? -18.611 47.534 28.106 1.00 14.57 1247 GLN A N 1
ATOM 2067 C CA . GLN A 1 270 ? -18.926 48.258 29.323 1.00 15.88 1247 GLN A CA 1
ATOM 2068 C C . GLN A 1 270 ? -20.011 47.413 29.990 1.00 17.35 1247 GLN A C 1
ATOM 2069 O O . GLN A 1 270 ? -20.977 47.002 29.341 1.00 17.63 1247 GLN A O 1
ATOM 2075 N N . PHE A 1 271 ? -19.858 47.145 31.281 1.00 17.95 1248 PHE A N 1
ATOM 2076 C CA . PHE A 1 271 ? -20.824 46.318 32.000 1.00 18.57 1248 PHE A CA 1
ATOM 2077 C C . PHE A 1 271 ? -22.277 46.803 31.889 1.00 19.37 1248 PHE A C 1
ATOM 2078 O O . PHE A 1 271 ? -23.194 46.015 31.613 1.00 19.02 1248 PHE A O 1
ATOM 2086 N N . ASN A 1 272 ? -22.482 48.097 32.116 1.00 19.39 1249 ASN A N 1
ATOM 2087 C CA . ASN A 1 272 ? -23.814 48.684 32.027 1.00 18.85 1249 ASN A CA 1
ATOM 2088 C C . ASN A 1 272 ? -24.189 48.794 30.553 1.00 18.09 1249 ASN A C 1
ATOM 2089 O O . ASN A 1 272 ? -23.554 49.525 29.802 1.00 17.82 1249 ASN A O 1
ATOM 2094 N N . PRO A 1 273 ? -25.235 48.076 30.122 1.00 18.30 1250 PRO A N 1
ATOM 2095 C CA . PRO A 1 273 ? -25.640 48.136 28.714 1.00 18.66 1250 PRO A CA 1
ATOM 2096 C C . PRO A 1 273 ? -25.913 49.543 28.152 1.00 18.94 1250 PRO A C 1
ATOM 2097 O O . PRO A 1 273 ? -25.592 49.826 26.998 1.00 18.55 1250 PRO A O 1
ATOM 2101 N N . LYS A 1 274 ? -26.496 50.423 28.959 1.00 19.25 1251 LYS A N 1
ATOM 2102 C CA . LYS A 1 274 ? -26.799 51.788 28.513 1.00 18.80 1251 LYS A CA 1
ATOM 2103 C C . LYS A 1 274 ? -25.571 52.645 28.185 1.00 17.55 1251 LYS A C 1
ATOM 2104 O O . LYS A 1 274 ? -25.684 53.688 27.533 1.00 16.10 1251 LYS A O 1
ATOM 2110 N N . MET A 1 275 ? -24.400 52.206 28.634 1.00 16.63 1252 MET A N 1
ATOM 2111 C CA . MET A 1 275 ? -23.178 52.953 28.386 1.00 15.01 1252 MET A CA 1
ATOM 2112 C C . MET A 1 275 ? -22.490 52.546 27.089 1.00 14.33 1252 MET A C 1
ATOM 2113 O O . MET A 1 275 ? -21.718 53.321 26.532 1.00 15.07 1252 MET A O 1
ATOM 2118 N N . ARG A 1 276 ? -22.762 51.339 26.602 1.00 13.68 1253 ARG A N 1
ATOM 2119 C CA . ARG A 1 276 ? -22.170 50.888 25.337 1.00 12.71 1253 ARG A CA 1
ATOM 2120 C C . ARG A 1 276 ? -22.721 51.768 24.206 1.00 11.96 1253 ARG A C 1
ATOM 2121 O O . ARG A 1 276 ? -23.841 52.277 24.294 1.00 12.41 1253 ARG A O 1
ATOM 2129 N N . PRO A 1 277 ? -21.941 51.969 23.134 1.00 11.00 1254 PRO A N 1
ATOM 2130 C CA . PRO A 1 277 ? -22.397 52.794 22.009 1.00 10.17 1254 PRO A CA 1
ATOM 2131 C C . PRO A 1 277 ? -23.432 52.088 21.120 1.00 10.04 1254 PRO A C 1
ATOM 2132 O O . PRO A 1 277 ? -23.691 50.894 21.292 1.00 10.09 1254 PRO A O 1
ATOM 2136 N N . THR A 1 278 ? -24.019 52.831 20.177 1.00 10.03 1255 THR A N 1
ATOM 2137 C CA . THR A 1 278 ? -24.998 52.280 19.221 1.00 9.04 1255 THR A CA 1
ATOM 2138 C C . THR A 1 278 ? -24.271 52.069 17.902 1.00 9.30 1255 THR A C 1
ATOM 2139 O O . THR A 1 278 ? -23.246 52.693 17.662 1.00 9.70 1255 THR A O 1
ATOM 2143 N N . PHE A 1 279 ? -24.792 51.209 17.035 1.00 9.90 1256 PHE A N 1
ATOM 2144 C CA . PHE A 1 279 ? -24.109 50.958 15.764 1.00 9.99 1256 PHE A CA 1
ATOM 2145 C C . PHE A 1 279 ? -23.881 52.195 14.890 1.00 9.64 1256 PHE A C 1
ATOM 2146 O O . PHE A 1 279 ? -22.824 52.327 14.273 1.00 10.26 1256 PHE A O 1
ATOM 2154 N N . LEU A 1 280 ? -24.850 53.103 14.835 1.00 9.75 1257 LEU A N 1
ATOM 2155 C CA . LEU A 1 280 ? -24.682 54.315 14.030 1.00 8.48 1257 LEU A CA 1
ATOM 2156 C C . LEU A 1 280 ? -23.488 55.139 14.531 1.00 8.23 1257 LEU A C 1
ATOM 2157 O O . LEU A 1 280 ? -22.757 55.746 13.738 1.00 6.50 1257 LEU A O 1
ATOM 2162 N N . GLU A 1 281 ? -23.284 55.158 15.847 1.00 7.73 1258 GLU A N 1
ATOM 2163 C CA . GLU A 1 281 ? -22.164 55.899 16.410 1.00 8.54 1258 GLU A CA 1
ATOM 2164 C C . GLU A 1 281 ? -20.859 55.209 16.014 1.00 8.77 1258 GLU A C 1
ATOM 2165 O O . GLU A 1 281 ? -19.815 55.851 15.864 1.00 8.74 1258 GLU A O 1
ATOM 2171 N N . ILE A 1 282 ? -20.934 53.894 15.836 1.00 8.75 1259 ILE A N 1
ATOM 2172 C CA . ILE A 1 282 ? -19.779 53.105 15.440 1.00 9.87 1259 ILE A CA 1
ATOM 2173 C C . ILE A 1 282 ? -19.397 53.404 13.988 1.00 10.60 1259 ILE A C 1
ATOM 2174 O O . ILE A 1 282 ? -18.219 53.476 13.654 1.00 12.00 1259 ILE A O 1
ATOM 2179 N N . VAL A 1 283 ? -20.377 53.575 13.112 1.00 10.56 1260 VAL A N 1
ATOM 2180 C CA . VAL A 1 283 ? -20.029 53.887 11.733 1.00 11.57 1260 VAL A CA 1
ATOM 2181 C C . VAL A 1 283 ? -19.503 55.324 11.693 1.00 12.21 1260 VAL A C 1
ATOM 2182 O O . VAL A 1 283 ? -18.574 55.650 10.947 1.00 11.65 1260 VAL A O 1
ATOM 2186 N N . ASN A 1 284 ? -20.099 56.180 12.515 1.00 13.01 1261 ASN A N 1
ATOM 2187 C CA . ASN A 1 284 ? -19.695 57.575 12.562 1.00 12.15 1261 ASN A CA 1
ATOM 2188 C C . ASN A 1 284 ? -18.221 57.727 12.922 1.00 12.03 1261 ASN A C 1
ATOM 2189 O O . ASN A 1 284 ? -17.530 58.593 12.389 1.00 11.08 1261 ASN A O 1
ATOM 2194 N N . LEU A 1 285 ? -17.747 56.882 13.830 1.00 11.74 1262 LEU A N 1
ATOM 2195 C CA . LEU A 1 285 ? -16.355 56.925 14.254 1.00 11.76 1262 LEU A CA 1
ATOM 2196 C C . LEU A 1 285 ? -15.373 56.482 13.170 1.00 13.29 1262 LEU A C 1
ATOM 2197 O O . LEU A 1 285 ? -14.192 56.806 13.243 1.00 14.06 1262 LEU A O 1
ATOM 2202 N N . LEU A 1 286 ? -15.862 55.751 12.167 1.00 14.83 1263 LEU A N 1
ATOM 2203 C CA . LEU A 1 286 ? -15.005 55.209 11.105 1.00 15.21 1263 LEU A CA 1
ATOM 2204 C C . LEU A 1 286 ? -15.288 55.731 9.697 1.00 17.32 1263 LEU A C 1
ATOM 2205 O O . LEU A 1 286 ? -14.512 55.501 8.769 1.00 18.68 1263 LEU A O 1
ATOM 2210 N N . LYS A 1 287 ? -16.402 56.428 9.541 1.00 18.63 1264 LYS A N 1
ATOM 2211 C CA . LYS A 1 287 ? -16.796 56.959 8.245 1.00 21.17 1264 LYS A CA 1
ATOM 2212 C C . LYS A 1 287 ? -15.706 57.670 7.417 1.00 21.98 1264 LYS A C 1
ATOM 2213 O O . LYS A 1 287 ? -15.815 57.737 6.190 1.00 21.57 1264 LYS A O 1
ATOM 2219 N N . ASP A 1 288 ? -14.668 58.191 8.070 1.00 22.44 1265 ASP A N 1
ATOM 2220 C CA . ASP A 1 288 ? -13.616 58.927 7.359 1.00 23.28 1265 ASP A CA 1
ATOM 2221 C C . ASP A 1 288 ? -12.427 58.137 6.855 1.00 23.38 1265 ASP A C 1
ATOM 2222 O O . ASP A 1 288 ? -11.493 58.711 6.299 1.00 22.86 1265 ASP A O 1
ATOM 2227 N N . ASP A 1 289 ? -12.446 56.826 7.039 1.00 24.72 1266 ASP A N 1
ATOM 2228 C CA . ASP A 1 289 ? -11.337 56.008 6.572 1.00 26.15 1266 ASP A CA 1
ATOM 2229 C C . ASP A 1 289 ? -11.885 54.761 5.897 1.00 24.17 1266 ASP A C 1
ATOM 2230 O O . ASP A 1 289 ? -11.445 53.653 6.196 1.00 25.18 1266 ASP A O 1
ATOM 2235 N N . LEU A 1 290 ? -12.841 54.943 4.988 1.00 21.36 1267 LEU A N 1
ATOM 2236 C CA . LEU A 1 290 ? -13.461 53.817 4.298 1.00 19.16 1267 LEU A CA 1
ATOM 2237 C C . LEU A 1 290 ? -13.439 53.943 2.780 1.00 19.65 1267 LEU A C 1
ATOM 2238 O O . LEU A 1 290 ? -13.218 55.020 2.233 1.00 19.31 1267 LEU A O 1
ATOM 2243 N N . HIS A 1 291 ? -13.669 52.826 2.098 1.00 20.51 1268 HIS A N 1
ATOM 2244 C CA . HIS A 1 291 ? -13.682 52.809 0.636 1.00 20.26 1268 HIS A CA 1
ATOM 2245 C C . HIS A 1 291 ? -14.632 53.890 0.111 1.00 19.71 1268 HIS A C 1
ATOM 2246 O O . HIS A 1 291 ? -15.692 54.142 0.688 1.00 19.45 1268 HIS A O 1
ATOM 2253 N N . PRO A 1 292 ? -14.252 54.557 -0.988 1.00 19.48 1269 PRO A N 1
ATOM 2254 C CA . PRO A 1 292 ? -15.091 55.614 -1.567 1.00 17.80 1269 PRO A CA 1
ATOM 2255 C C . PRO A 1 292 ? -16.541 55.217 -1.807 1.00 16.88 1269 PRO A C 1
ATOM 2256 O O . PRO A 1 292 ? -17.427 56.064 -1.775 1.00 16.58 1269 PRO A O 1
ATOM 2260 N N . SER A 1 293 ? -16.785 53.931 -2.042 1.00 16.47 1270 SER A N 1
ATOM 2261 C CA . SER A 1 293 ? -18.137 53.457 -2.321 1.00 15.50 1270 SER A CA 1
ATOM 2262 C C . SER A 1 293 ? -19.065 53.355 -1.115 1.00 16.40 1270 SER A C 1
ATOM 2263 O O . SER A 1 293 ? -20.283 53.256 -1.278 1.00 17.33 1270 SER A O 1
ATOM 2266 N N . PHE A 1 294 ? -18.505 53.379 0.089 1.00 15.89 1271 PHE A N 1
ATOM 2267 C CA . PHE A 1 294 ? -19.318 53.260 1.289 1.00 15.49 1271 PHE A CA 1
ATOM 2268 C C . PHE A 1 294 ? -20.503 54.237 1.349 1.00 16.77 1271 PHE A C 1
ATOM 2269 O O . PHE A 1 294 ? -21.666 53.825 1.500 1.00 17.20 1271 PHE A O 1
ATOM 2277 N N . PRO A 1 295 ? -20.234 55.545 1.237 1.00 16.84 1272 PRO A N 1
ATOM 2278 C CA . PRO A 1 295 ? -21.34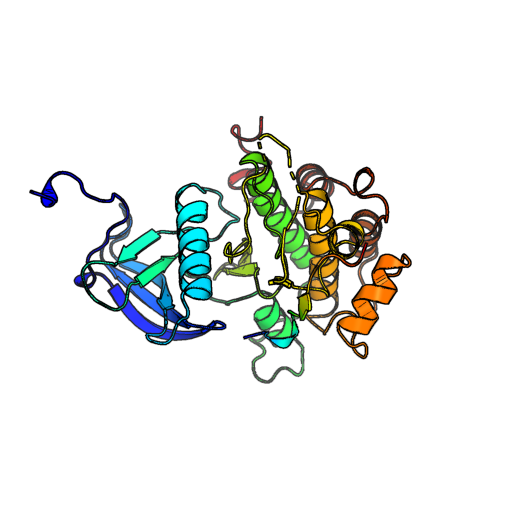6 56.508 1.293 1.00 16.97 1272 PRO A CA 1
ATOM 2279 C C . PRO A 1 295 ? -22.401 56.229 0.215 1.00 17.27 1272 PRO A C 1
ATOM 2280 O O . PRO A 1 295 ? -23.529 56.703 0.296 1.00 16.98 1272 PRO A O 1
ATOM 2284 N N . GLU A 1 296 ? -22.018 55.455 -0.795 1.00 17.69 1273 GLU A N 1
ATOM 2285 C CA . GLU A 1 296 ? -22.917 55.120 -1.891 1.00 19.01 1273 GLU A CA 1
ATOM 2286 C C . GLU A 1 296 ? -23.897 53.994 -1.563 1.00 18.43 1273 GLU A C 1
ATOM 2287 O O . GLU A 1 296 ? -25.009 53.972 -2.091 1.00 17.53 1273 GLU A O 1
ATOM 2293 N N . VAL A 1 297 ? -23.486 53.068 -0.694 1.00 17.91 1274 VAL A N 1
ATOM 2294 C CA . VAL A 1 297 ? -24.321 51.919 -0.324 1.00 15.40 1274 VAL A CA 1
ATOM 2295 C C . VAL A 1 297 ? -24.665 51.736 1.156 1.00 14.87 1274 VAL A C 1
ATOM 2296 O O . VAL A 1 297 ? -25.488 50.888 1.497 1.00 14.01 1274 VAL A O 1
ATOM 2300 N N . SER A 1 298 ? -24.056 52.513 2.041 1.00 15.30 1275 SER A N 1
ATOM 2301 C CA . SER A 1 298 ? -24.335 52.346 3.466 1.00 16.50 1275 SER A CA 1
ATOM 2302 C C . SER A 1 298 ? -25.734 52.799 3.874 1.00 16.18 1275 SER A C 1
ATOM 2303 O O . SER A 1 298 ? -26.311 53.690 3.259 1.00 16.12 1275 SER A O 1
ATOM 2306 N N . PHE A 1 299 ? -26.278 52.176 4.915 1.00 16.66 1276 PHE A N 1
ATOM 2307 C CA . PHE A 1 299 ? -27.587 52.556 5.442 1.00 15.83 1276 PHE A CA 1
ATOM 2308 C C . PHE A 1 299 ? -27.343 53.888 6.160 1.00 16.56 1276 PHE A C 1
ATOM 2309 O O . PHE A 1 299 ? -28.162 54.807 6.101 1.00 16.86 1276 PHE A O 1
ATOM 2317 N N . PHE A 1 300 ? -26.194 53.967 6.832 1.00 15.64 1277 PHE A N 1
ATOM 2318 C CA . PHE A 1 300 ? -25.775 55.155 7.568 1.00 16.29 1277 PHE A CA 1
ATOM 2319 C C . PHE A 1 300 ? -25.851 56.421 6.712 1.00 17.65 1277 PHE A C 1
ATOM 2320 O O . PHE A 1 300 ? -26.236 57.475 7.215 1.00 17.97 1277 PHE A O 1
ATOM 2328 N N . HIS A 1 301 ? -25.488 56.318 5.430 1.00 17.79 1278 HIS A N 1
ATOM 2329 C CA . HIS A 1 301 ? -25.511 57.471 4.530 1.00 17.75 1278 HIS A CA 1
ATOM 2330 C C . HIS A 1 301 ? -26.812 57.667 3.741 1.00 19.10 1278 HIS A C 1
ATOM 2331 O O . HIS A 1 301 ? -26.957 58.668 3.025 1.00 17.85 1278 HIS A O 1
ATOM 2338 N N . SER A 1 302 ? -27.754 56.731 3.869 1.00 18.36 1279 SER A N 1
ATOM 2339 C CA . SER A 1 302 ? -29.014 56.816 3.132 1.00 18.96 1279 SER A CA 1
ATOM 2340 C C . SER A 1 302 ? -30.110 57.704 3.743 1.00 20.65 1279 SER A C 1
ATOM 2341 O O . SER A 1 302 ? -30.142 57.959 4.952 1.00 19.33 1279 SER A O 1
ATOM 2344 N N . GLU A 1 303 ? -31.018 58.173 2.891 1.00 22.18 1280 GLU A N 1
ATOM 2345 C CA . GLU A 1 303 ? -32.105 59.021 3.356 1.00 22.56 1280 GLU A CA 1
ATOM 2346 C C . GLU A 1 303 ? -32.976 58.231 4.329 1.00 23.38 1280 GLU A C 1
ATOM 2347 O O . GLU A 1 303 ? -33.620 58.806 5.207 1.00 24.33 1280 GLU A O 1
ATOM 2349 N N . GLU A 1 304 ? -32.992 56.911 4.171 1.00 23.62 1281 GLU A N 1
ATOM 2350 C CA . GLU A 1 304 ? -33.794 56.061 5.040 1.00 23.54 1281 GLU A CA 1
ATOM 2351 C C . GLU A 1 304 ? -33.397 56.238 6.505 1.00 24.04 1281 GLU A C 1
ATOM 2352 O O . GLU A 1 304 ? -34.249 56.199 7.402 1.00 22.24 1281 GLU A O 1
ATOM 2358 N N . ASN A 1 305 ? -32.098 56.430 6.739 1.00 24.38 1282 ASN A N 1
ATOM 2359 C CA . ASN A 1 305 ? -31.582 56.630 8.090 1.00 22.68 1282 ASN A CA 1
ATOM 2360 C C . ASN A 1 305 ? -32.005 58.014 8.581 1.00 22.23 1282 ASN A C 1
ATOM 2361 O O . ASN A 1 305 ? -31.239 58.979 8.529 1.00 20.88 1282 ASN A O 1
ATOM 2366 N N . LYS A 1 306 ? -33.245 58.093 9.051 1.00 22.58 1283 LYS A N 1
ATOM 2367 C CA . LYS A 1 306 ? -33.813 59.339 9.550 1.00 22.20 1283 LYS A CA 1
ATOM 2368 C C . LYS A 1 306 ? -34.583 59.066 10.839 1.00 21.75 1283 LYS A C 1
ATOM 2369 O O . LYS A 1 306 ? -33.908 58.912 11.879 1.00 21.20 1283 LYS A O 1
ATOM 2371 N N . PRO B 2 1 ? -20.051 23.187 11.593 1.00 32.21 102 PRO B N 1
ATOM 2372 C CA . PRO B 2 1 ? -21.177 23.686 12.396 1.00 32.36 102 PRO B CA 1
ATOM 2373 C C . PRO B 2 1 ? -20.760 23.893 13.855 1.00 32.44 102 PRO B C 1
ATOM 2374 O O . PRO B 2 1 ? -20.780 22.951 14.649 1.00 32.28 102 PRO B O 1
ATOM 2378 N N . ALA B 2 2 ? -20.388 25.126 14.195 1.00 32.69 103 ALA B N 1
ATOM 2379 C CA . ALA B 2 2 ? -19.933 25.476 15.545 1.00 32.96 103 ALA B CA 1
ATOM 2380 C C . ALA B 2 2 ? -20.923 25.179 16.677 1.00 32.97 103 ALA B C 1
ATOM 2381 O O . ALA B 2 2 ? -21.412 26.088 17.349 1.00 33.00 103 ALA B O 1
ATOM 2383 N N . THR B 2 3 ? -21.205 23.897 16.882 1.00 33.18 104 THR B N 1
ATOM 2384 C CA . THR B 2 3 ? -22.121 23.452 17.923 1.00 33.09 104 THR B CA 1
ATOM 2385 C C . THR B 2 3 ? -21.646 23.889 19.305 1.00 32.86 104 THR B C 1
ATOM 2386 O O . THR B 2 3 ? -22.454 24.317 20.135 1.00 33.17 104 THR B O 1
ATOM 2390 N N . GLY B 2 4 ? -20.338 23.779 19.539 1.00 31.85 105 GLY B N 1
ATOM 2391 C CA . GLY B 2 4 ? -19.764 24.145 20.825 1.00 30.41 105 GLY B CA 1
ATOM 2392 C C . GLY B 2 4 ? -19.995 25.585 21.232 1.00 30.46 105 GLY B C 1
ATOM 2393 O O . GLY B 2 4 ? -19.832 25.945 22.404 1.00 30.76 105 GLY B O 1
ATOM 2394 N N . ASP B 2 5 ? -20.383 26.414 20.266 1.00 29.43 106 ASP B N 1
ATOM 2395 C CA . ASP B 2 5 ? -20.640 27.825 20.523 1.00 28.14 106 ASP B CA 1
ATOM 2396 C C . ASP B 2 5 ? -21.943 28.046 21.303 1.00 27.37 106 ASP B C 1
ATOM 2397 O O . ASP B 2 5 ? -22.229 29.160 21.746 1.00 26.29 106 ASP B O 1
ATOM 2402 N N . PHE B 2 6 ? -22.734 26.988 21.473 1.00 25.82 107 PHE B N 1
ATOM 2403 C CA . PHE B 2 6 ? -23.999 27.117 22.193 1.00 25.23 107 PHE B CA 1
ATOM 2404 C C . PHE B 2 6 ? -24.112 26.218 23.410 1.00 26.34 107 PHE B C 1
ATOM 2405 O O . PHE B 2 6 ? -23.598 25.102 23.434 1.00 26.66 107 PHE B O 1
ATOM 2413 N N . MET B 2 7 ? -24.791 26.729 24.427 1.00 27.64 108 MET B N 1
ATOM 2414 C CA . MET B 2 7 ? -25.008 25.987 25.656 1.00 28.97 108 MET B CA 1
ATOM 2415 C C . MET B 2 7 ? -26.498 26.033 25.947 1.00 30.62 108 MET B C 1
ATOM 2416 O O . MET B 2 7 ? -27.143 27.080 25.785 1.00 30.29 108 MET B O 1
ATOM 2421 N N . ASN B 2 8 ? -27.052 24.902 26.368 1.00 31.07 109 ASN B N 1
ATOM 2422 C CA . ASN B 2 8 ? -28.467 24.868 26.680 1.00 32.35 109 ASN B CA 1
ATOM 2423 C C . ASN B 2 8 ? -28.571 25.591 28.009 1.00 32.64 109 ASN B C 1
ATOM 2424 O O . ASN B 2 8 ? -27.812 25.301 28.933 1.00 32.57 109 ASN B O 1
ATOM 2429 N N . MET B 2 9 ? -29.495 26.537 28.121 1.00 33.78 110 MET B N 1
ATOM 2430 C CA . MET B 2 9 ? -29.605 27.254 29.379 1.00 35.12 110 MET B CA 1
ATOM 2431 C C . MET B 2 9 ? -30.851 28.096 29.583 1.00 36.30 110 MET B C 1
ATOM 2432 O O . MET B 2 9 ? -31.646 28.327 28.665 1.00 36.35 110 MET B O 1
ATOM 2437 N N . SER B 2 10 ? -30.990 28.547 30.824 1.00 37.75 111 SER B N 1
ATOM 2438 C CA . SER B 2 10 ? -32.091 29.388 31.263 1.00 39.96 111 SER B CA 1
ATOM 2439 C C . SER B 2 10 ? -31.415 30.516 32.062 1.00 40.94 111 SER B C 1
ATOM 2440 O O . SER B 2 10 ? -30.382 30.293 32.704 1.00 40.58 111 SER B O 1
ATOM 2443 N N . PRO B 2 11 ? -31.968 31.743 32.018 1.00 41.92 112 PRO B N 1
ATOM 2444 C CA . PRO B 2 11 ? -31.350 32.850 32.765 1.00 42.77 112 PRO B CA 1
ATOM 2445 C C . PRO B 2 11 ? -31.034 32.548 34.241 1.00 43.17 112 PRO B C 1
ATOM 2446 O O . PRO B 2 11 ? -31.920 32.211 35.031 1.00 43.09 112 PRO B O 1
ATOM 2450 N N . VAL B 2 12 ? -29.754 32.676 34.590 1.00 43.48 113 VAL B N 1
ATOM 2451 C CA . VAL B 2 12 ? -29.263 32.415 35.944 1.00 43.59 113 VAL B CA 1
ATOM 2452 C C . VAL B 2 12 ? -29.897 33.322 37.004 1.00 44.03 113 VAL B C 1
ATOM 2453 O O . VAL B 2 12 ? -30.418 32.837 38.010 1.00 43.64 113 VAL B O 1
ATOM 2457 N N . GLY B 2 13 ? -29.842 34.633 36.773 1.00 44.36 114 GLY B N 1
ATOM 2458 C CA . GLY B 2 13 ? -30.420 35.597 37.695 1.00 44.94 114 GLY B CA 1
ATOM 2459 C C . GLY B 2 13 ? -30.453 35.171 39.149 1.00 45.98 114 GLY B C 1
ATOM 2460 O O . GLY B 2 13 ? -29.521 35.444 39.907 1.00 47.37 114 GLY B O 1
#

CATH classification: 3.30.200.20 (+1 more: 1.10.510.10)

Sequence (313 aa):
SSVFVPDEWEVSREKITLLRELGQGSFGMVYEGNARDIIKGEAETRVAVKTVNESASLRERIEFLNEASVMKGFTCHHVVRLLGVVSKGQPTLVVMELMAHGDLKSYLRSLRPEAENNPGRPPPTLQEMIQMAAEIADGMAYLNAKKFVHRDLAARNCMVAHDFTVKIGDFGMTRDIETDRKGGKGLLPVRWMAPESLKDGVFTTSSDMWSFGVVLWEITSLAEQPYQGLSNEQVLKFVMDGGYLDQPDNCPERVTDLMRMCWQFNPKMRPTFLEIVNLLKDDLHPSFPEVSFFHSEENKPATGDFMNMSPVG

Organism: Homo sapiens (NCBI:txid9606)

GO terms:
  GO:0005515 protein binding (F, IPI)
  GO:0002092 positive regulation of receptor internalization (P, IDA)
  GO:0031981 nuclear lumen (C, IDA)
  GO:0005635 nuclear envelope (C, IDA)
  GO:0005886 plasma membrane (C, IDA)
  GO:0005899 insulin receptor complex (C, IDA)
  GO:0008286 insulin receptor signaling pathway (P, IDA)
  GO:0005009 insulin receptor activity (F, IGI)
  GO:0007612 learning (P, TAS)
  GO:0007613 memory (P, TAS)
  GO:0008286 insulin receptor signaling pathway (P, IGI)
  GO:0001540 amyloid-beta binding (F, IPI)
  GO:0044877 protein-containing complex binding (F, IPI)
  GO:0043235 signaling receptor complex (C, IDA)
  GO:0004713 protein tyrosine kinase activity (F, IDA)
  GO:0005009 insulin receptor activity (F, IDA)
  GO:0004713 protein tyrosine kinase activity (F, EXP)
  GO:0005009 insulin receptor activity (F, TAS)
  GO:0005886 plasma membrane (C, TAS)
  GO:0010008 endosome membrane (C, TAS)

Nearest PDB structures (foldseek):
  3ekn-assembly1_A  TM=9.320E-01  e=4.435E-50  Homo sapiens
  3f5p-assembly3_C  TM=9.223E-01  e=8.034E-48  Homo sapiens
  2zm3-assembly1_A  TM=9.460E-01  e=1.113E-46  Homo sapiens
  3nw7-assembly1_A  TM=9.023E-01  e=1.652E-43  Homo sapiens
  5fxr-assembly1_A  TM=8.892E-01  e=2.574E-42  Homo sapiens

Solvent-accessible surface area: 15465 Å² total

B-factor: mean 20.32, std 7.43, range [2.0, 52.0]

Foldseek 3Di:
DCVVPDDPQEDEPVQWDFDAWPDDDPFWTKTWTKGAPLDPPDRIATWIKIWGDPPHDPLRVVLVVQQLVVLVPDDAPQAWHWRHWHDPDPDIITITHDAPQAFQLNNLQLQDPPHPNNPPDHHQDPLSLLQQLLSALLQLLSCVVQQKFQQDDARNQWGAHPVGRIHGHDRSPIDHQVPLADDDDDDHPQLQFALCCLVGVDTHLLRVLLSSLVRLQCRQQSRDDRVPPADSVRSSVQRNVVDDGDRPPPHPPVSVVLSVLSRDNDSVRRDHSLVSSVVRVVSYDPCCCVRGPSNDPVPD/DPPVVDDDDDDPD

InterPro domains:
  IPR000494 Receptor L-domain [PF01030] (52-163)
  IPR000494 Receptor L-domain [PF01030] (359-470)
  IPR000719 Protein kinase domain [PS50011] (1023-1298)
  IPR001245 Serine-threonine/tyrosine-protein kinase, catalytic domain [PF07714] (1023-1289)
  IPR001245 Serine-threonine/tyrosine-protein kinase, catalytic domain [PR00109] (1103-1116)
  IPR001245 Serine-threonine/tyrosine-protein kinase, catalytic domain [PR00109] (1149-1167)
  IPR001245 Serine-threonine/tyrosine-protein kinase, catalytic domain [PR00109] (1198-1208)
  IPR001245 Serine-threonine/tyrosine-protein kinase, catalytic domain [PR00109] (1217-1239)
  IPR001245 Serine-threonine/tyrosine-protein kinase, catalytic domain [PR00109] (1261-1283)
  IPR002011 Tyrosine-protein kinase, receptor class II, conserved site [PS00239] (1183-1191)
  IPR003961 Fibronectin type III [PS50853] (624-726)
  IPR003961 Fibronectin type III [PS50853] (853-947)
  IPR003961 Fibronectin type III [SM00060] (492-600)
  IPR003961 Fibronectin type III [SM00060] (622-831)
  IPR003961 Fibronectin type III [SM00060] (851-934)
  IPR003961 Fibronectin type III [cd00063] (622-665)
  IPR003961 Fibronectin type III [cd00063] (867-944)
  IPR006211 Furin-like cysteine-rich domain [PF00757] (179-340)
  IPR006212 Furin-like repeat [SM00261] (231-274)
  IPR006212 Furin-like repeat [SM00261] (277-321)

Radius of gyration: 19.41 Å; Cα contacts (8 Å, |Δi|>4): 568; chains: 2; bounding box: 59×45×55 Å